Protein AF-A0AAD0PY46-F1 (afdb_monomer_lite)

Secondary structure (DSSP, 8-state):
-HHHHHHHHHHHHHHHHHHHHHHHHHHHHHHHHH--SGGGGT--HHHHHHHHHHHHHHHHTTHHHHHHHTTTT--SHHHHHHHHHHHHHHHHHHHHHHHHHHHTTTTGGGG-S-HHHHHHHHHS--HHHHHHHHHHHHHHHHHHHHHHHHHHHHHHHHHHHHHH-TTS-HHHHHHHHHHHHHHHHHHHHTT-HHHIIIIIHHHHHHHHHHHHHHIIIIIHHHHHHHHHHTTSB-TT--B-------

Foldseek 3Di:
DVVVVVVVLVVVVVVLLVQLLVQLVVLLVVLCVQPVDPVSVVDDPVRVVLVVLLVVLVVVVQVLLVVVVCPPPDDDPVSVVVVVVVVVCVVVVVVVSVVSSLSSVPPPLLVDLDSVLVSSVPRNVPPPVSNVSCVVVVVVVVVSSLVSVLVSQLVVCLVVVCVVCVPDDSVVSSVVSSVVVVVVVVVVCVCGPSNCVVPVSSVCCVVVVCVPVCCVPPVVVVVLVVCVVVVQADPSRDGPPPPPPD

Structure (mmCIF, N/CA/C/O backbone):
data_AF-A0AAD0PY46-F1
#
_entry.id   AF-A0AAD0PY46-F1
#
loop_
_atom_site.group_PDB
_atom_site.id
_atom_site.type_symbol
_atom_site.label_atom_id
_atom_site.label_alt_id
_atom_site.label_comp_id
_atom_site.label_asym_id
_atom_site.label_entity_id
_atom_site.label_seq_id
_atom_site.pdbx_PDB_ins_code
_atom_site.Cartn_x
_atom_site.Cartn_y
_atom_site.Cartn_z
_atom_site.occupancy
_atom_site.B_iso_or_equiv
_atom_site.auth_seq_id
_atom_site.auth_comp_id
_atom_site.auth_asym_id
_atom_site.auth_atom_id
_atom_site.pdbx_PDB_model_num
ATOM 1 N N . MET A 1 1 ? 1.361 23.367 8.239 1.00 45.09 1 MET A N 1
ATOM 2 C CA . MET A 1 1 ? 2.673 22.729 7.979 1.00 45.09 1 MET A CA 1
ATOM 3 C C . MET A 1 1 ? 2.538 21.388 7.250 1.00 45.09 1 MET A C 1
ATOM 5 O O . MET A 1 1 ? 3.141 21.250 6.197 1.00 45.09 1 MET A O 1
ATOM 9 N N . GLY A 1 2 ? 1.695 20.449 7.711 1.00 60.50 2 GLY A N 1
ATOM 10 C CA . GLY A 1 2 ? 1.540 19.126 7.068 1.00 60.50 2 GLY A CA 1
ATOM 11 C C . GLY A 1 2 ? 1.060 19.127 5.604 1.00 60.50 2 GLY A C 1
ATOM 12 O O . GLY A 1 2 ? 1.588 18.370 4.799 1.00 60.50 2 GLY A O 1
ATOM 13 N N . ALA A 1 3 ? 0.128 20.012 5.224 1.00 66.44 3 ALA A N 1
ATOM 14 C CA . ALA A 1 3 ? -0.386 20.074 3.847 1.00 66.44 3 ALA A CA 1
ATOM 15 C C . ALA A 1 3 ? 0.668 20.536 2.821 1.00 66.44 3 ALA A C 1
ATOM 17 O O . ALA A 1 3 ? 0.747 19.988 1.728 1.00 66.44 3 ALA A O 1
ATOM 18 N N . ILE A 1 4 ? 1.515 21.501 3.192 1.00 73.44 4 ILE A N 1
ATOM 19 C CA . ILE A 1 4 ? 2.584 22.026 2.325 1.00 73.44 4 ILE A CA 1
ATOM 20 C C . ILE A 1 4 ? 3.626 20.936 2.061 1.00 73.44 4 ILE A C 1
ATOM 22 O O . ILE A 1 4 ? 4.039 20.734 0.924 1.00 73.44 4 ILE A O 1
ATOM 26 N N . PHE A 1 5 ? 3.998 20.189 3.104 1.00 74.50 5 PHE A N 1
ATOM 27 C CA . PHE A 1 5 ? 4.914 19.062 2.975 1.00 74.50 5 PHE A CA 1
ATOM 28 C C . PHE A 1 5 ? 4.323 17.945 2.101 1.00 74.50 5 PHE A C 1
ATOM 30 O O . PHE A 1 5 ? 5.001 17.449 1.209 1.00 74.50 5 PHE A O 1
ATOM 37 N N . GLY A 1 6 ? 3.042 17.603 2.285 1.00 75.06 6 GLY A N 1
ATOM 38 C CA . GLY A 1 6 ? 2.360 16.608 1.449 1.00 75.06 6 GLY A CA 1
ATOM 39 C C . GLY A 1 6 ? 2.320 16.989 -0.034 1.00 75.06 6 GLY A C 1
ATOM 40 O O . GLY A 1 6 ? 2.610 16.156 -0.889 1.00 75.06 6 GLY A O 1
ATOM 41 N N . ILE A 1 7 ? 2.035 18.257 -0.345 1.00 80.88 7 ILE A N 1
ATOM 42 C CA . ILE A 1 7 ? 2.057 18.765 -1.725 1.00 80.88 7 ILE A CA 1
ATOM 43 C C . ILE A 1 7 ? 3.475 18.706 -2.304 1.00 80.88 7 ILE A C 1
ATOM 45 O O . ILE A 1 7 ? 3.648 18.259 -3.434 1.00 80.88 7 ILE A O 1
ATOM 49 N N . ALA A 1 8 ? 4.495 19.099 -1.536 1.00 78.94 8 ALA A N 1
ATOM 50 C CA . ALA A 1 8 ? 5.883 19.034 -1.986 1.00 78.94 8 ALA A CA 1
ATOM 51 C C . ALA A 1 8 ? 6.313 17.595 -2.320 1.00 78.94 8 ALA A C 1
ATOM 53 O O . ALA A 1 8 ? 6.901 17.363 -3.374 1.00 78.94 8 ALA A O 1
ATOM 54 N N . VAL A 1 9 ? 5.956 16.621 -1.476 1.00 80.50 9 VAL A N 1
ATOM 55 C CA . VAL A 1 9 ? 6.221 15.197 -1.741 1.00 80.50 9 VAL A CA 1
ATOM 56 C C . VAL A 1 9 ? 5.509 14.735 -3.011 1.00 80.50 9 VAL A C 1
ATOM 58 O O . VAL A 1 9 ? 6.134 14.103 -3.858 1.00 80.50 9 VAL A O 1
ATOM 61 N N . LEU A 1 10 ? 4.233 15.089 -3.191 1.00 82.75 10 LEU A N 1
ATOM 62 C CA . LEU A 1 10 ? 3.481 14.731 -4.397 1.00 82.75 10 LEU A CA 1
ATOM 63 C C . LEU A 1 10 ? 4.119 15.296 -5.669 1.00 82.75 10 LEU A C 1
ATOM 65 O O . LEU A 1 10 ? 4.240 14.570 -6.651 1.00 82.75 10 LEU A O 1
ATOM 69 N N . LEU A 1 11 ? 4.561 16.555 -5.653 1.00 84.06 11 LEU A N 1
ATOM 70 C CA . LEU A 1 11 ? 5.212 17.187 -6.804 1.00 84.06 11 LEU A CA 1
ATOM 71 C C . LEU A 1 11 ? 6.544 16.517 -7.149 1.00 84.06 11 LEU A C 1
ATOM 73 O O . LEU A 1 11 ? 6.825 16.269 -8.320 1.00 84.06 11 LEU A O 1
ATOM 77 N N . VAL A 1 12 ? 7.343 16.183 -6.136 1.00 81.62 12 VAL A N 1
ATOM 78 C CA . VAL A 1 12 ? 8.615 15.476 -6.318 1.00 81.62 12 VAL A CA 1
ATOM 79 C C . VAL A 1 12 ? 8.382 14.074 -6.886 1.00 81.62 12 VAL A C 1
ATOM 81 O O . VAL A 1 12 ? 9.010 13.705 -7.878 1.00 81.62 12 VAL A O 1
ATOM 84 N N . CYS A 1 13 ? 7.443 13.315 -6.315 1.00 81.06 13 CYS A N 1
ATOM 85 C CA . CYS A 1 13 ? 7.081 11.988 -6.811 1.00 81.06 13 CYS A CA 1
ATOM 86 C C . CYS A 1 13 ? 6.536 12.045 -8.243 1.00 81.06 13 CYS A C 1
ATOM 88 O O . CYS A 1 13 ? 6.927 11.229 -9.074 1.00 81.06 13 CYS A O 1
ATOM 90 N N . ALA A 1 14 ? 5.682 13.025 -8.556 1.00 83.38 14 ALA A N 1
ATOM 91 C CA . ALA A 1 14 ? 5.158 13.226 -9.903 1.00 83.38 14 ALA A CA 1
ATOM 92 C C . ALA A 1 14 ? 6.274 13.568 -10.901 1.00 83.38 14 ALA A C 1
ATOM 94 O O . ALA A 1 14 ? 6.301 13.014 -11.996 1.00 83.38 14 ALA A O 1
ATOM 95 N N . GLY A 1 15 ? 7.227 14.423 -10.518 1.00 81.94 15 GLY A N 1
ATOM 96 C CA . GLY A 1 15 ? 8.381 14.762 -11.352 1.00 81.94 15 GLY A CA 1
ATOM 97 C C . GLY A 1 15 ? 9.231 13.539 -11.700 1.00 81.94 15 GLY A C 1
ATOM 98 O O . GLY A 1 15 ? 9.513 13.300 -12.873 1.00 81.94 15 GLY A O 1
ATOM 99 N N . VAL A 1 16 ? 9.574 12.723 -10.698 1.00 81.44 16 VAL A N 1
ATOM 100 C CA . VAL A 1 16 ? 10.328 11.472 -10.899 1.00 81.44 16 VAL A CA 1
ATOM 101 C C . VAL A 1 16 ? 9.532 10.494 -11.768 1.00 81.44 16 VAL A C 1
ATOM 103 O O . VAL A 1 16 ? 10.077 9.942 -12.721 1.00 81.44 16 VAL A O 1
ATOM 106 N N . ALA A 1 17 ? 8.233 10.330 -11.499 1.00 83.50 17 ALA A N 1
ATOM 107 C CA . ALA A 1 17 ? 7.367 9.449 -12.276 1.00 83.50 17 ALA A CA 1
ATOM 108 C C . ALA A 1 17 ? 7.288 9.865 -13.752 1.00 83.50 17 ALA A C 1
ATOM 110 O O . ALA A 1 17 ? 7.357 9.004 -14.622 1.00 83.50 17 ALA A O 1
ATOM 111 N N . ILE A 1 18 ? 7.207 11.166 -14.056 1.00 86.25 18 ILE A N 1
ATOM 112 C CA . ILE A 1 18 ? 7.190 11.671 -15.437 1.00 86.25 18 ILE A CA 1
ATOM 113 C C . ILE A 1 18 ? 8.512 11.374 -16.154 1.00 86.25 18 ILE A C 1
ATOM 115 O O . ILE A 1 18 ? 8.491 11.007 -17.328 1.00 86.25 18 ILE A O 1
ATOM 119 N N . ILE A 1 19 ? 9.655 11.516 -15.474 1.00 85.31 19 ILE A N 1
ATOM 120 C CA . ILE A 1 19 ? 10.969 11.196 -16.055 1.00 85.31 19 ILE A CA 1
ATOM 121 C C . ILE A 1 19 ? 11.050 9.701 -16.375 1.00 85.31 19 ILE A C 1
ATOM 123 O O . ILE A 1 19 ? 11.347 9.338 -17.513 1.00 85.31 19 ILE A O 1
ATOM 127 N N . CYS A 1 20 ? 10.724 8.841 -15.405 1.00 85.25 20 CYS A N 1
ATOM 128 C CA . CYS A 1 20 ? 10.719 7.394 -15.613 1.00 85.25 20 CYS A CA 1
ATOM 129 C C . CYS A 1 20 ? 9.738 6.990 -16.719 1.00 85.25 20 CYS A C 1
ATOM 131 O O . CYS A 1 20 ? 10.078 6.168 -17.560 1.00 85.25 20 CYS A O 1
ATOM 133 N N . LEU A 1 21 ? 8.548 7.597 -16.761 1.00 87.62 21 LEU A N 1
ATOM 134 C CA . LEU A 1 21 ? 7.537 7.301 -17.771 1.00 87.62 21 LEU A CA 1
ATOM 135 C C . LEU A 1 21 ? 8.020 7.665 -19.177 1.00 87.62 21 LEU A C 1
ATOM 137 O O . LEU A 1 21 ? 7.896 6.850 -20.082 1.00 87.62 21 LEU A O 1
ATOM 141 N N . LYS A 1 22 ? 8.621 8.847 -19.364 1.00 87.38 22 LYS A N 1
ATOM 142 C CA . LYS A 1 22 ? 9.173 9.262 -20.666 1.00 87.38 22 LYS A CA 1
ATOM 143 C C . LYS A 1 22 ? 10.183 8.257 -21.213 1.00 87.38 22 LYS A C 1
ATOM 145 O O . LYS A 1 22 ? 10.131 7.933 -22.395 1.00 87.38 22 LYS A O 1
ATOM 150 N N . ASN A 1 23 ? 11.053 7.748 -20.347 1.00 87.12 23 ASN A N 1
ATOM 151 C CA . ASN A 1 23 ? 12.082 6.786 -20.733 1.00 87.12 23 ASN A CA 1
ATOM 152 C C . ASN A 1 23 ? 11.525 5.357 -20.863 1.00 87.12 23 ASN A C 1
ATOM 154 O O . ASN A 1 23 ? 12.044 4.570 -21.649 1.00 87.12 23 ASN A O 1
ATOM 158 N N . ALA A 1 24 ? 10.437 5.038 -20.156 1.00 88.50 24 ALA A N 1
ATOM 159 C CA . ALA A 1 24 ? 9.740 3.760 -20.262 1.00 88.50 24 ALA A CA 1
ATOM 160 C C . ALA A 1 24 ? 8.897 3.633 -21.540 1.00 88.50 24 ALA A C 1
ATOM 162 O O . ALA A 1 24 ? 8.793 2.532 -22.062 1.00 88.50 24 ALA A O 1
ATOM 163 N N . ILE A 1 25 ? 8.302 4.720 -22.056 1.00 88.31 25 ILE A N 1
ATOM 164 C CA . ILE A 1 25 ? 7.362 4.689 -23.197 1.00 88.31 25 ILE A CA 1
ATOM 165 C C . ILE A 1 25 ? 7.836 3.844 -24.392 1.00 88.31 25 ILE A C 1
ATOM 167 O O . ILE A 1 25 ? 7.066 2.972 -24.793 1.00 88.31 25 ILE A O 1
ATOM 171 N N . PRO A 1 26 ? 9.038 4.046 -24.971 1.00 88.38 26 PRO A N 1
ATOM 172 C CA . PRO A 1 26 ? 9.438 3.288 -26.157 1.00 88.38 26 PRO A CA 1
ATOM 173 C C . PRO A 1 26 ? 9.615 1.791 -25.864 1.00 88.38 26 PRO A C 1
ATOM 175 O O . PRO A 1 26 ? 9.207 0.957 -26.662 1.00 88.38 26 PRO A O 1
ATOM 178 N N . LEU A 1 27 ? 10.171 1.446 -24.701 1.00 86.88 27 LEU A N 1
ATOM 179 C CA . LEU A 1 27 ? 10.409 0.059 -24.292 1.00 86.88 27 LEU A CA 1
ATOM 180 C C . LEU A 1 27 ? 9.102 -0.657 -23.917 1.00 86.88 27 LEU A C 1
ATOM 182 O O . LEU A 1 27 ? 8.880 -1.799 -24.308 1.00 86.88 27 LEU A O 1
ATOM 186 N N . ALA A 1 28 ? 8.222 0.038 -23.196 1.00 86.81 28 ALA A N 1
ATOM 187 C CA . ALA A 1 28 ? 6.908 -0.449 -22.800 1.00 86.81 28 ALA A CA 1
ATOM 188 C C . ALA A 1 28 ? 6.016 -0.717 -24.016 1.00 86.81 28 ALA A C 1
ATOM 190 O O . ALA A 1 28 ? 5.383 -1.764 -24.076 1.00 86.81 28 ALA A O 1
ATOM 191 N N . ASN A 1 29 ? 5.987 0.191 -24.999 1.00 87.06 29 ASN A N 1
ATOM 192 C CA . ASN A 1 29 ? 5.184 -0.001 -26.208 1.00 87.06 29 ASN A CA 1
ATOM 193 C C . ASN A 1 29 ? 5.632 -1.232 -26.996 1.00 87.06 29 ASN A C 1
ATOM 195 O O . ASN A 1 29 ? 4.786 -2.045 -27.349 1.00 87.06 29 ASN A O 1
ATOM 199 N N . ASN A 1 30 ? 6.943 -1.423 -27.177 1.00 85.62 30 ASN A N 1
ATOM 200 C CA . ASN A 1 30 ? 7.470 -2.616 -27.844 1.00 85.62 30 ASN A CA 1
ATOM 201 C C . ASN A 1 30 ? 7.031 -3.902 -27.122 1.00 85.62 30 ASN A C 1
ATOM 203 O O . ASN A 1 30 ? 6.559 -4.842 -27.753 1.00 85.62 30 ASN A O 1
ATOM 207 N N . TYR A 1 31 ? 7.118 -3.926 -25.787 1.00 84.56 31 TYR A N 1
ATOM 208 C CA . TYR A 1 31 ? 6.687 -5.082 -24.999 1.00 84.56 31 TYR A CA 1
ATOM 209 C C . TYR A 1 31 ? 5.172 -5.333 -25.092 1.00 84.56 31 TYR A C 1
ATOM 211 O O . TYR A 1 31 ? 4.726 -6.473 -25.244 1.00 84.56 31 TYR A O 1
ATOM 219 N N . LEU A 1 32 ? 4.370 -4.267 -25.006 1.00 83.75 32 LEU A N 1
ATOM 220 C CA . LEU A 1 32 ? 2.910 -4.337 -25.035 1.00 83.75 32 LEU A CA 1
ATOM 221 C C . LEU A 1 32 ? 2.371 -4.740 -26.409 1.00 83.75 32 LEU A C 1
ATOM 223 O O . LEU A 1 32 ? 1.395 -5.485 -26.459 1.00 83.75 32 LEU A O 1
ATOM 227 N N . GLU A 1 33 ? 2.998 -4.299 -27.501 1.00 82.69 33 GLU A N 1
ATOM 228 C CA . GLU A 1 33 ? 2.635 -4.694 -28.870 1.00 82.69 33 GLU A CA 1
ATOM 229 C C . GLU A 1 33 ? 2.821 -6.199 -29.104 1.00 82.69 33 GLU A C 1
ATOM 231 O O . GLU A 1 33 ? 2.008 -6.830 -29.780 1.00 82.69 33 GLU A O 1
ATOM 236 N N . GLU A 1 34 ? 3.833 -6.803 -28.481 1.00 78.12 34 GLU A N 1
ATOM 237 C CA . GLU A 1 34 ? 4.071 -8.248 -28.543 1.00 78.12 34 GLU A CA 1
ATOM 238 C C . GLU A 1 34 ? 3.148 -9.052 -27.602 1.00 78.12 34 GLU A C 1
ATOM 240 O O . GLU A 1 34 ? 2.917 -10.242 -27.823 1.00 78.12 34 GLU A O 1
ATOM 245 N N . HIS A 1 35 ? 2.583 -8.416 -26.565 1.00 75.50 35 HIS A N 1
ATOM 246 C CA . HIS A 1 35 ? 1.851 -9.086 -25.481 1.00 75.50 35 HIS A CA 1
ATOM 247 C C . HIS A 1 35 ? 0.486 -8.437 -25.178 1.00 75.50 35 HIS A C 1
ATOM 249 O O . HIS A 1 35 ? 0.183 -8.073 -24.038 1.00 75.50 35 HIS A O 1
ATOM 255 N N . ILE A 1 36 ? -0.363 -8.315 -26.205 1.00 68.50 36 ILE A N 1
ATOM 256 C CA . ILE A 1 36 ? -1.680 -7.648 -26.125 1.00 68.50 36 ILE A CA 1
ATOM 257 C C . ILE A 1 36 ? -2.755 -8.530 -25.449 1.00 68.50 36 ILE A C 1
ATOM 259 O O . ILE A 1 36 ? -3.732 -8.022 -24.896 1.00 68.50 36 ILE A O 1
ATOM 263 N N . SER A 1 37 ? -2.605 -9.860 -25.474 1.00 75.38 37 SER A N 1
ATOM 264 C CA . SER A 1 37 ? -3.629 -10.807 -25.001 1.00 75.38 37 SER A CA 1
ATOM 265 C C . SER A 1 37 ? -3.252 -11.463 -23.675 1.00 75.38 37 SER A C 1
ATOM 267 O O . SER A 1 37 ? -2.107 -11.816 -23.444 1.00 75.38 37 SER A O 1
ATOM 269 N N . TYR A 1 38 ? -4.226 -11.774 -22.821 1.00 75.44 38 TYR A N 1
ATOM 270 C CA . TYR A 1 38 ? -3.978 -12.567 -21.607 1.00 75.44 38 TYR A CA 1
ATOM 271 C C . TYR A 1 38 ? -3.332 -13.937 -21.906 1.00 75.44 38 TYR A C 1
ATOM 273 O O . TYR A 1 38 ? -2.602 -14.477 -21.075 1.00 75.44 38 TYR A O 1
ATOM 281 N N . THR A 1 39 ? -3.542 -14.473 -23.114 1.00 77.81 39 THR A N 1
ATOM 282 C CA . THR A 1 39 ? -2.919 -15.720 -23.574 1.00 77.81 39 THR A CA 1
ATOM 283 C C . THR A 1 39 ? -1.415 -15.596 -23.816 1.00 77.81 39 THR A C 1
ATOM 285 O O . THR A 1 39 ? -0.714 -16.586 -23.624 1.00 77.81 39 THR A O 1
ATOM 288 N N . SER A 1 40 ? -0.891 -14.414 -24.172 1.00 78.06 40 SER A N 1
ATOM 289 C CA . SER A 1 40 ? 0.561 -14.212 -24.333 1.00 78.06 40 SER A CA 1
ATOM 290 C C . SER A 1 40 ? 1.300 -14.259 -22.995 1.00 78.06 40 SER A C 1
ATOM 292 O O . SER A 1 40 ? 2.484 -14.567 -22.954 1.00 78.06 40 SER A O 1
ATOM 294 N N . TYR A 1 41 ? 0.588 -14.036 -21.888 1.00 73.81 41 TYR A N 1
ATOM 295 C CA . TYR A 1 41 ? 1.098 -14.210 -20.526 1.00 73.81 41 TYR A CA 1
ATOM 296 C C . TYR A 1 41 ? 0.849 -15.620 -19.963 1.00 73.81 41 TYR A C 1
ATOM 298 O O . TYR A 1 41 ? 1.086 -15.865 -18.782 1.00 73.81 41 TYR A O 1
ATOM 306 N N . GLY A 1 42 ? 0.338 -16.551 -20.779 1.00 78.44 42 GLY A N 1
ATOM 307 C CA . GLY A 1 42 ? 0.032 -17.919 -20.355 1.00 78.44 42 GLY A CA 1
ATOM 308 C C . GLY A 1 42 ? -1.202 -18.047 -19.455 1.00 78.44 42 GLY A C 1
ATOM 309 O O . GLY A 1 42 ? -1.401 -19.100 -18.848 1.00 78.44 42 GLY A O 1
ATOM 310 N N . PHE A 1 43 ? -2.042 -17.010 -19.357 1.00 81.00 43 PHE A N 1
ATOM 311 C CA . PHE A 1 43 ? -3.291 -17.086 -18.603 1.00 81.00 43 PHE A CA 1
ATOM 312 C C . PHE A 1 43 ? -4.421 -17.680 -19.446 1.00 81.00 43 PHE A C 1
ATOM 314 O O . PHE A 1 43 ? -4.583 -17.375 -20.627 1.00 81.00 43 PHE A O 1
ATOM 321 N N . SER A 1 44 ? -5.273 -18.480 -18.807 1.00 88.00 44 SER A N 1
ATOM 322 C CA . SER A 1 44 ? -6.637 -18.717 -19.293 1.00 88.00 44 SER A CA 1
ATOM 323 C C . SER A 1 44 ? -7.536 -17.511 -18.987 1.00 88.00 44 SER A C 1
ATOM 325 O O . SER A 1 44 ? -7.238 -16.709 -18.099 1.00 88.00 44 SER A O 1
ATOM 327 N N . ALA A 1 45 ? -8.672 -17.388 -19.680 1.00 85.50 45 ALA A N 1
ATOM 328 C CA . ALA A 1 45 ? -9.598 -16.271 -19.472 1.00 85.50 45 ALA A CA 1
ATOM 329 C C . ALA A 1 45 ? -10.073 -16.165 -18.009 1.00 85.50 45 ALA A C 1
ATOM 331 O O . ALA A 1 45 ? -10.121 -15.074 -17.446 1.00 85.50 45 ALA A O 1
ATOM 332 N N . SER A 1 46 ? -10.372 -17.295 -17.360 1.00 83.50 46 SER A N 1
ATOM 333 C CA . SER A 1 46 ? -10.791 -17.323 -15.952 1.00 83.50 46 SER A CA 1
ATOM 334 C C . SER A 1 46 ? -9.675 -16.884 -15.003 1.00 83.50 46 SER A C 1
ATOM 336 O O . SER A 1 46 ? -9.935 -16.136 -14.064 1.00 83.50 46 SER A O 1
ATOM 338 N N . GLN A 1 47 ? -8.430 -17.292 -15.261 1.00 82.62 47 GLN A N 1
ATOM 339 C CA . GLN A 1 47 ? -7.274 -16.859 -14.474 1.00 82.62 47 GLN A CA 1
ATOM 340 C C . GLN A 1 47 ? -6.987 -15.367 -14.651 1.00 82.62 47 GLN A C 1
ATOM 342 O O . GLN A 1 47 ? -6.658 -14.705 -13.675 1.00 82.62 47 GLN A O 1
ATOM 347 N N . ALA A 1 48 ? -7.154 -14.818 -15.856 1.00 83.75 48 ALA A N 1
ATOM 348 C CA . ALA A 1 48 ? -7.004 -13.384 -16.094 1.00 83.75 48 ALA A CA 1
ATOM 349 C C . ALA A 1 48 ? -8.040 -12.569 -15.298 1.00 83.75 48 ALA A C 1
ATOM 351 O O . ALA A 1 48 ? -7.678 -11.627 -14.592 1.00 83.75 48 ALA A O 1
ATOM 352 N N . TRP A 1 49 ? -9.312 -12.985 -15.329 1.00 84.25 49 TRP A N 1
ATOM 353 C CA . TRP A 1 49 ? -10.373 -12.372 -14.521 1.00 84.25 49 TRP A CA 1
ATOM 354 C C . TRP A 1 49 ? -10.120 -12.501 -13.019 1.00 84.25 49 TRP A C 1
ATOM 356 O O . TRP A 1 49 ? -10.318 -11.541 -12.274 1.00 84.25 49 TRP A O 1
ATOM 366 N N . PHE A 1 50 ? -9.648 -13.664 -12.568 1.00 83.31 50 PHE A N 1
ATOM 367 C CA . PHE A 1 50 ? -9.292 -13.869 -11.169 1.00 83.31 50 PHE A CA 1
ATOM 368 C C . PHE A 1 50 ? -8.131 -12.962 -10.741 1.00 83.31 50 PHE A C 1
ATOM 370 O O . PHE A 1 50 ? -8.228 -12.310 -9.707 1.00 83.31 50 PHE A O 1
ATOM 377 N N . SER A 1 51 ? -7.085 -12.836 -11.559 1.00 80.81 51 SER A N 1
ATOM 378 C CA . SER A 1 51 ? -5.962 -11.926 -11.310 1.00 80.81 51 SER A CA 1
ATOM 379 C C . SER A 1 51 ? -6.407 -10.461 -11.251 1.00 80.81 51 SER A C 1
ATOM 381 O O . SER A 1 51 ? -5.963 -9.721 -10.374 1.00 80.81 51 SER A O 1
ATOM 383 N N . MET A 1 52 ? -7.334 -10.039 -12.118 1.00 81.88 52 MET A N 1
ATOM 384 C CA . MET A 1 52 ? -7.932 -8.701 -12.031 1.00 81.88 52 MET A CA 1
ATOM 385 C C . MET A 1 52 ? -8.692 -8.497 -10.715 1.00 81.88 52 MET A C 1
ATOM 387 O O . MET A 1 52 ? -8.529 -7.467 -10.060 1.00 81.88 52 MET A O 1
ATOM 391 N N . LEU A 1 53 ? -9.482 -9.485 -10.286 1.00 81.94 53 LEU A N 1
ATOM 392 C CA . LEU A 1 53 ? -10.201 -9.424 -9.013 1.00 81.94 53 LEU A CA 1
ATOM 393 C C . LEU A 1 53 ? -9.243 -9.408 -7.815 1.00 81.94 53 LEU A C 1
ATOM 395 O O . LEU A 1 53 ? -9.462 -8.649 -6.871 1.00 81.94 53 LEU A O 1
ATOM 399 N N . THR A 1 54 ? -8.158 -10.182 -7.868 1.00 81.88 54 THR A N 1
ATOM 400 C CA . THR A 1 54 ? -7.071 -10.147 -6.883 1.00 81.88 54 THR A CA 1
ATOM 401 C C . THR A 1 54 ? -6.535 -8.734 -6.721 1.00 81.88 54 THR A C 1
ATOM 403 O O . THR A 1 54 ? -6.495 -8.231 -5.601 1.00 81.88 54 THR A O 1
ATOM 406 N N . ILE A 1 55 ? -6.201 -8.058 -7.821 1.00 79.25 55 ILE A N 1
ATOM 407 C CA . ILE A 1 55 ? -5.694 -6.682 -7.783 1.00 79.25 55 ILE A CA 1
ATOM 408 C C . ILE A 1 55 ? -6.689 -5.749 -7.071 1.00 79.25 55 ILE A C 1
ATOM 410 O O . ILE A 1 55 ? -6.295 -5.005 -6.173 1.00 79.25 55 ILE A O 1
ATOM 414 N N . VAL A 1 56 ? -7.985 -5.833 -7.394 1.00 79.25 56 VAL A N 1
ATOM 415 C CA . VAL A 1 56 ? -9.033 -5.027 -6.738 1.00 79.25 56 VAL A CA 1
ATOM 416 C C . VAL A 1 56 ? -9.091 -5.292 -5.231 1.00 79.25 56 VAL A C 1
ATOM 418 O O . VAL A 1 56 ? -9.071 -4.348 -4.441 1.00 79.25 56 VAL A O 1
ATOM 421 N N . VAL A 1 57 ? -9.117 -6.560 -4.813 1.00 79.31 57 VAL A N 1
ATOM 422 C CA . VAL A 1 57 ? -9.152 -6.934 -3.389 1.00 79.31 57 VAL A CA 1
ATOM 423 C C . VAL A 1 57 ? -7.909 -6.424 -2.654 1.00 79.31 57 VAL A C 1
ATOM 425 O O . VAL A 1 57 ? -8.021 -5.937 -1.528 1.00 79.31 57 VAL A O 1
ATOM 428 N N . PHE A 1 58 ? -6.735 -6.457 -3.292 1.00 76.31 58 PHE A N 1
ATOM 429 C CA . PHE A 1 58 ? -5.508 -5.909 -2.712 1.00 76.31 58 PHE A CA 1
ATOM 430 C C . PHE A 1 58 ? -5.588 -4.407 -2.457 1.00 76.31 58 PHE A C 1
ATOM 432 O O . PHE A 1 58 ? -5.205 -3.965 -1.372 1.00 76.31 58 PHE A O 1
ATOM 439 N N . PHE A 1 59 ? -6.144 -3.635 -3.394 1.00 74.44 59 PHE A N 1
ATOM 440 C CA . PHE A 1 59 ? -6.344 -2.196 -3.201 1.00 74.44 59 PHE A CA 1
ATOM 441 C C . PHE A 1 59 ? -7.323 -1.871 -2.080 1.00 74.44 59 PHE A C 1
ATOM 443 O O . PHE A 1 59 ? -7.170 -0.858 -1.396 1.00 74.44 59 PHE A O 1
ATOM 450 N N . MET A 1 60 ? -8.301 -2.740 -1.843 1.00 74.75 60 MET A N 1
ATOM 451 C CA . MET A 1 60 ? -9.263 -2.534 -0.768 1.00 74.75 60 MET A CA 1
ATOM 452 C C . MET A 1 60 ? -8.634 -2.696 0.619 1.00 74.75 60 MET A C 1
ATOM 454 O O . MET A 1 60 ? -9.038 -1.994 1.535 1.00 74.75 60 MET A O 1
ATOM 458 N N . ASN A 1 61 ? -7.597 -3.516 0.804 1.00 74.12 61 ASN A N 1
ATOM 459 C CA . ASN A 1 61 ? -6.998 -3.724 2.134 1.00 74.12 61 ASN A CA 1
ATOM 460 C C . ASN A 1 61 ? -6.466 -2.435 2.803 1.00 74.12 61 ASN A C 1
ATOM 462 O O . ASN A 1 61 ? -6.306 -2.397 4.022 1.00 74.12 61 ASN A O 1
ATOM 466 N N . GLY A 1 62 ? -6.233 -1.360 2.039 1.00 69.25 62 GLY A N 1
ATOM 467 C CA . GLY A 1 62 ? -5.795 -0.067 2.571 1.00 69.25 62 GLY A CA 1
ATOM 468 C C . GLY A 1 62 ? -6.848 0.701 3.385 1.00 69.25 62 GLY A C 1
ATOM 469 O O . GLY A 1 62 ? -6.470 1.532 4.214 1.00 69.25 62 GLY A O 1
ATOM 470 N N . TYR A 1 63 ? -8.155 0.437 3.217 1.00 70.75 63 TYR A N 1
ATOM 471 C CA . TYR A 1 63 ? -9.191 1.263 3.861 1.00 70.75 63 TYR A CA 1
ATOM 472 C C . TYR A 1 63 ? -9.166 1.166 5.397 1.00 70.75 63 TYR A C 1
ATOM 474 O O . TYR A 1 63 ? -9.487 2.145 6.075 1.00 70.75 63 TYR A O 1
ATOM 482 N N . ASP A 1 64 ? -8.760 0.018 5.956 1.00 70.62 64 ASP A N 1
ATOM 483 C CA . ASP A 1 64 ? -8.737 -0.217 7.406 1.00 70.62 64 ASP A CA 1
ATOM 484 C C . ASP A 1 64 ? -7.773 0.743 8.119 1.00 70.62 64 ASP A C 1
ATOM 486 O O . ASP A 1 64 ? -8.048 1.174 9.237 1.00 70.62 64 ASP A O 1
ATOM 490 N N . ALA A 1 65 ? -6.680 1.141 7.457 1.00 71.12 65 ALA A N 1
ATOM 491 C CA . ALA A 1 65 ? -5.743 2.144 7.962 1.00 71.12 65 ALA A CA 1
ATOM 492 C C . ALA A 1 65 ? -6.253 3.584 7.757 1.00 71.12 65 ALA A C 1
ATOM 494 O O . ALA A 1 65 ? -5.973 4.467 8.572 1.00 71.12 65 ALA A O 1
ATOM 495 N N . CYS A 1 66 ? -7.043 3.835 6.708 1.00 71.62 66 CYS A N 1
ATOM 496 C CA . CYS A 1 66 ? -7.584 5.162 6.407 1.00 71.62 66 CYS A CA 1
ATOM 497 C C . CYS A 1 66 ? -8.641 5.617 7.423 1.00 71.62 66 CYS A C 1
ATOM 499 O O . CYS A 1 66 ? -8.667 6.791 7.795 1.00 71.62 66 CYS A O 1
ATOM 501 N N . VAL A 1 67 ? -9.502 4.711 7.898 1.00 72.94 67 VAL A N 1
ATOM 502 C CA . VAL A 1 67 ? -10.574 5.032 8.859 1.00 72.94 67 VAL A CA 1
ATOM 503 C C . VAL A 1 67 ? -10.047 5.644 10.169 1.00 72.94 67 VAL A C 1
ATOM 505 O O . VAL A 1 67 ? -10.513 6.724 10.540 1.00 72.94 67 VAL A O 1
ATOM 508 N N . PRO A 1 68 ? -9.093 5.032 10.898 1.00 71.56 68 PRO A N 1
ATOM 509 C CA . PRO A 1 68 ? -8.536 5.626 12.110 1.00 71.56 68 PRO A CA 1
ATOM 510 C C . PRO A 1 68 ? -7.695 6.869 11.819 1.00 71.56 68 PRO A C 1
ATOM 512 O O . PRO A 1 68 ? -7.766 7.811 12.602 1.00 71.56 68 PRO A O 1
ATOM 515 N N . ALA A 1 69 ? -6.952 6.903 10.705 1.00 72.06 69 ALA A N 1
ATOM 516 C CA . ALA A 1 69 ? -6.163 8.070 10.310 1.00 72.06 69 ALA A CA 1
ATOM 517 C C . ALA A 1 69 ? -7.043 9.297 10.016 1.00 72.06 69 ALA A C 1
ATOM 519 O O . ALA A 1 69 ? -6.611 10.433 10.185 1.00 72.06 69 ALA A O 1
ATOM 520 N N . SER A 1 70 ? -8.295 9.068 9.620 1.00 73.69 70 SER A N 1
ATOM 521 C CA . SER A 1 70 ? -9.256 10.124 9.301 1.00 73.69 70 SER A CA 1
ATOM 522 C C . SER A 1 70 ? -10.105 10.573 10.496 1.00 73.69 70 SER A C 1
ATOM 524 O O . SER A 1 70 ? -10.911 11.502 10.366 1.00 73.69 70 SER A O 1
ATOM 526 N N . ARG A 1 71 ? -9.948 9.943 11.673 1.00 69.69 71 ARG A N 1
ATOM 527 C CA . ARG A 1 71 ? -10.707 10.307 12.879 1.00 69.69 71 ARG A CA 1
ATOM 528 C C . ARG A 1 71 ? -10.392 11.743 13.296 1.00 69.69 71 ARG A C 1
ATOM 530 O O . ARG A 1 71 ? -9.243 12.095 13.529 1.00 69.69 71 ARG A O 1
ATOM 537 N N . GLY A 1 72 ? -11.436 12.562 13.417 1.00 70.38 72 GLY A N 1
ATOM 538 C CA . GLY A 1 72 ? -11.334 13.969 13.823 1.00 70.38 72 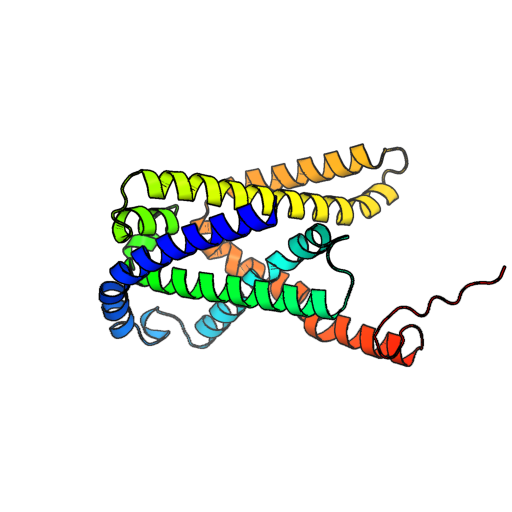GLY A CA 1
ATOM 539 C C . GLY A 1 72 ? -11.061 14.955 12.680 1.00 70.38 72 GLY A C 1
ATOM 540 O O . GLY A 1 72 ? -11.236 16.156 12.883 1.00 70.38 72 GLY A O 1
ATOM 541 N N . VAL A 1 73 ? -10.703 14.467 11.485 1.00 77.81 73 VAL A N 1
ATOM 542 C CA . VAL A 1 73 ? -10.487 15.292 10.281 1.00 77.81 73 VAL A CA 1
ATOM 543 C C . VAL A 1 73 ? -11.729 15.289 9.393 1.00 77.81 73 VAL A C 1
ATOM 545 O O . VAL A 1 73 ? -12.214 16.351 9.012 1.00 77.81 73 VAL A O 1
ATOM 548 N N . LEU A 1 74 ? -12.278 14.104 9.111 1.00 80.25 74 LEU A N 1
ATOM 549 C CA . LEU A 1 74 ? -13.505 13.953 8.332 1.00 80.25 74 LEU A CA 1
ATOM 550 C C . LEU A 1 74 ? -14.725 14.243 9.210 1.00 80.25 74 LEU A C 1
ATOM 552 O O . LEU A 1 74 ? -14.982 13.517 10.172 1.00 80.25 74 LEU A O 1
ATOM 556 N N . LYS A 1 75 ? -15.470 15.304 8.881 1.00 78.88 75 LYS A N 1
ATOM 557 C CA . LYS A 1 75 ? -16.647 15.739 9.654 1.00 78.88 75 LYS A CA 1
ATOM 558 C C . LYS A 1 75 ? -17.950 15.580 8.885 1.00 78.88 75 LYS A C 1
ATOM 560 O O . LYS A 1 75 ? -18.981 15.324 9.498 1.00 78.88 75 LYS A O 1
ATOM 565 N N . THR A 1 76 ? -17.918 15.718 7.560 1.00 82.88 76 THR A N 1
ATOM 566 C CA . THR A 1 76 ? -19.122 15.674 6.724 1.00 82.88 76 THR A CA 1
ATOM 567 C C . THR A 1 76 ? -19.085 14.538 5.701 1.00 82.88 76 THR A C 1
ATOM 569 O O . THR A 1 76 ? -18.029 14.019 5.341 1.00 82.88 76 THR A O 1
ATOM 572 N N . ARG A 1 77 ? -20.260 14.157 5.177 1.00 78.19 77 ARG A N 1
ATOM 573 C CA . ARG A 1 77 ? -20.371 13.170 4.084 1.00 78.19 77 ARG A CA 1
ATOM 574 C C . ARG A 1 77 ? -19.622 13.594 2.830 1.00 78.19 77 ARG A C 1
ATOM 576 O O . ARG A 1 77 ? -19.038 12.749 2.159 1.00 78.19 77 ARG A O 1
ATOM 583 N N . LYS A 1 78 ? -19.660 14.892 2.522 1.00 81.00 78 LYS A N 1
ATOM 584 C CA . LYS A 1 78 ? -18.947 15.451 1.374 1.00 81.00 78 LYS A CA 1
ATOM 585 C C . LYS A 1 78 ? -17.446 15.229 1.532 1.00 81.00 78 LYS A C 1
ATOM 587 O O . LYS A 1 78 ? -16.825 14.766 0.584 1.00 81.00 78 LYS A O 1
ATOM 592 N N . ASP A 1 79 ? -16.907 15.436 2.735 1.00 82.88 79 ASP A N 1
ATOM 593 C CA . ASP A 1 79 ? -15.490 15.183 3.021 1.00 82.88 79 ASP A CA 1
ATOM 594 C C . ASP A 1 79 ? -15.140 13.700 2.845 1.00 82.88 79 ASP A C 1
ATOM 596 O O . ASP A 1 79 ? -14.123 13.377 2.240 1.00 82.88 79 ASP A O 1
ATOM 600 N N . ILE A 1 80 ? -16.002 12.789 3.314 1.00 82.25 80 ILE A N 1
ATOM 601 C CA . ILE A 1 80 ? -15.786 11.338 3.182 1.00 82.25 80 ILE A CA 1
ATOM 602 C C . ILE A 1 80 ? -15.763 10.914 1.710 1.00 82.25 80 ILE A C 1
ATOM 604 O O . ILE A 1 80 ? -14.853 10.195 1.297 1.00 82.25 80 ILE A O 1
ATOM 608 N N . ILE A 1 81 ? -16.748 11.346 0.915 1.00 84.38 81 ILE A N 1
ATOM 609 C CA . ILE A 1 81 ? -16.840 10.994 -0.510 1.00 84.38 81 ILE A CA 1
ATOM 610 C C . ILE A 1 81 ? -15.663 11.595 -1.275 1.00 84.38 81 ILE A C 1
ATOM 612 O O . ILE A 1 81 ? -15.022 10.890 -2.053 1.00 84.38 81 ILE A O 1
ATOM 616 N N . LEU A 1 82 ? -15.351 12.870 -1.029 1.00 84.81 82 LEU A N 1
ATOM 617 C CA . LEU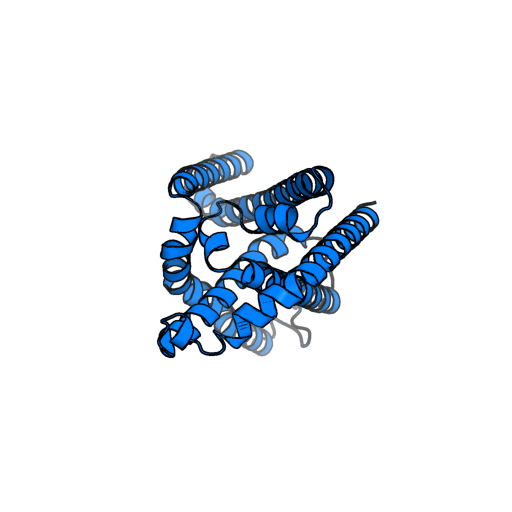 A 1 82 ? -14.238 13.552 -1.676 1.00 84.81 82 LEU A CA 1
ATOM 618 C C . LEU A 1 82 ? -12.914 12.861 -1.348 1.00 84.81 82 LEU A C 1
ATOM 620 O O . LEU A 1 82 ? -12.176 12.508 -2.261 1.00 84.81 82 LEU A O 1
ATOM 624 N N . GLN A 1 83 ? -12.638 12.605 -0.069 1.00 83.19 83 GLN A N 1
ATOM 625 C CA . GLN A 1 83 ? -11.395 11.965 0.347 1.00 83.19 83 GLN A CA 1
ATOM 626 C C . GLN A 1 83 ? -11.282 10.540 -0.201 1.00 83.19 83 GLN A C 1
ATOM 628 O O . GLN A 1 83 ? -10.246 10.189 -0.755 1.00 83.19 83 GLN A O 1
ATOM 633 N N . SER A 1 84 ? -12.356 9.746 -0.135 1.00 83.00 84 SER A N 1
ATOM 634 C CA . SER A 1 84 ? -12.361 8.382 -0.684 1.00 83.00 84 SER A CA 1
ATOM 635 C C . SER A 1 84 ? -12.122 8.379 -2.195 1.00 83.00 84 SER A C 1
ATOM 637 O O . SER A 1 84 ? -11.345 7.569 -2.693 1.00 83.00 84 SER A O 1
ATOM 639 N N . THR A 1 85 ? -12.740 9.313 -2.923 1.00 86.31 85 THR A N 1
ATOM 640 C CA . THR A 1 85 ? -12.589 9.429 -4.381 1.00 86.31 85 THR A CA 1
ATOM 641 C C . THR A 1 85 ? -11.181 9.879 -4.756 1.00 86.31 85 THR A C 1
ATOM 643 O O . THR A 1 85 ? -10.553 9.269 -5.615 1.00 86.31 85 THR A O 1
ATOM 646 N N . VAL A 1 86 ? -10.650 10.908 -4.090 1.00 86.12 86 VAL A N 1
ATOM 647 C CA . VAL A 1 86 ? -9.290 11.407 -4.336 1.00 86.12 86 VAL A CA 1
ATOM 648 C C . VAL A 1 86 ? -8.257 10.321 -4.044 1.00 86.12 86 VAL A C 1
ATOM 650 O O . VAL A 1 86 ? -7.371 10.094 -4.863 1.00 86.12 86 VAL A O 1
ATOM 653 N N . THR A 1 87 ? -8.387 9.601 -2.926 1.00 83.44 87 THR A N 1
ATOM 654 C CA . THR A 1 87 ? -7.497 8.477 -2.609 1.00 83.44 87 THR A CA 1
ATOM 655 C C . THR A 1 87 ? -7.602 7.367 -3.652 1.00 83.44 87 THR A C 1
ATOM 657 O O . THR A 1 87 ? -6.570 6.897 -4.123 1.00 83.44 87 THR A O 1
ATOM 660 N N . ALA A 1 88 ? -8.813 6.981 -4.065 1.00 84.31 88 ALA A N 1
ATOM 661 C CA . ALA A 1 88 ? -9.001 5.949 -5.082 1.00 84.31 88 ALA A CA 1
ATOM 662 C C . ALA A 1 88 ? -8.355 6.335 -6.422 1.00 84.31 88 ALA A C 1
ATOM 664 O O . ALA A 1 88 ? -7.630 5.529 -7.001 1.00 84.31 88 ALA A O 1
ATOM 665 N N . VAL A 1 89 ? -8.561 7.573 -6.885 1.00 87.62 89 VAL A N 1
ATOM 666 C CA . VAL A 1 89 ? -7.984 8.077 -8.142 1.00 87.62 89 VAL A CA 1
ATOM 667 C C . VAL A 1 89 ? -6.461 8.140 -8.067 1.00 87.62 89 VAL A C 1
ATOM 669 O O . VAL A 1 89 ? -5.793 7.690 -8.995 1.00 87.62 89 VAL A O 1
ATOM 672 N N . LEU A 1 90 ? -5.898 8.656 -6.970 1.00 85.25 90 LEU A N 1
ATOM 673 C CA . LEU A 1 90 ? -4.447 8.736 -6.802 1.00 85.25 90 LEU A CA 1
ATOM 674 C C . LEU A 1 90 ? -3.810 7.345 -6.747 1.00 85.25 90 LEU A C 1
ATOM 676 O O . LEU A 1 90 ? -2.840 7.103 -7.458 1.00 85.25 90 LEU A O 1
ATOM 680 N N . CYS A 1 91 ? -4.368 6.419 -5.963 1.00 84.44 91 CYS A N 1
ATOM 681 C CA . CYS A 1 91 ? -3.848 5.057 -5.872 1.00 84.44 91 CYS A CA 1
ATOM 682 C C . CYS A 1 91 ? -3.952 4.322 -7.212 1.00 84.44 91 CYS A C 1
ATOM 684 O O . CYS A 1 91 ? -2.938 3.827 -7.698 1.00 84.44 91 CYS A O 1
ATOM 686 N N . ALA A 1 92 ? -5.134 4.301 -7.838 1.00 84.75 92 ALA A N 1
ATOM 687 C CA . ALA A 1 92 ? -5.332 3.620 -9.117 1.00 84.75 92 ALA A CA 1
ATOM 688 C C . ALA A 1 92 ? -4.456 4.226 -10.224 1.00 84.75 92 ALA A C 1
ATOM 690 O O . ALA A 1 92 ? -3.793 3.494 -10.958 1.00 84.75 92 ALA A O 1
ATOM 691 N N . GLY A 1 93 ? -4.387 5.558 -10.301 1.00 87.31 93 GLY A N 1
ATOM 692 C CA . GLY A 1 93 ? -3.543 6.263 -11.263 1.00 87.31 93 GLY A CA 1
ATOM 693 C C . GLY A 1 93 ? -2.058 5.959 -11.068 1.00 87.31 93 GLY A C 1
ATOM 694 O O . GLY A 1 93 ? -1.373 5.611 -12.028 1.00 87.31 93 GLY A O 1
ATOM 695 N N . SER A 1 94 ? -1.555 6.017 -9.829 1.00 86.00 94 SER A N 1
ATOM 696 C CA . SER A 1 94 ? -0.167 5.644 -9.530 1.00 86.00 94 SER A CA 1
ATOM 697 C C . SER A 1 94 ? 0.124 4.191 -9.893 1.00 86.00 94 SER A C 1
ATOM 699 O O . SER A 1 94 ? 1.161 3.919 -10.491 1.00 86.00 94 SER A O 1
ATOM 701 N N . THR A 1 95 ? -0.786 3.262 -9.597 1.00 85.94 95 THR A N 1
ATOM 702 C CA . THR A 1 95 ? -0.624 1.857 -9.987 1.00 85.94 95 THR A CA 1
ATOM 703 C C . THR A 1 95 ? -0.527 1.700 -11.491 1.00 85.94 95 THR A C 1
ATOM 705 O O . THR A 1 95 ? 0.410 1.061 -11.949 1.00 85.94 95 THR A O 1
ATOM 708 N N . MET A 1 96 ? -1.431 2.308 -12.262 1.00 86.31 96 MET A N 1
ATOM 709 C CA . MET A 1 96 ? -1.383 2.223 -13.724 1.00 86.31 96 MET A CA 1
ATOM 710 C C . MET A 1 96 ? -0.059 2.758 -14.281 1.00 86.31 96 MET A C 1
ATOM 712 O O . MET A 1 96 ? 0.538 2.123 -15.148 1.00 86.31 96 MET A O 1
ATOM 716 N N . ILE A 1 97 ? 0.434 3.878 -13.742 1.00 88.69 97 ILE A N 1
ATOM 717 C CA . ILE A 1 97 ? 1.729 4.453 -14.130 1.00 88.69 97 ILE A CA 1
ATOM 718 C C . ILE A 1 97 ? 2.870 3.473 -13.831 1.00 88.69 97 ILE A C 1
ATOM 720 O O . ILE A 1 97 ? 3.692 3.216 -14.707 1.00 88.69 97 ILE A O 1
ATOM 724 N N . PHE A 1 98 ? 2.920 2.890 -12.629 1.00 87.38 98 PHE A N 1
ATOM 725 C CA . PHE A 1 98 ? 3.970 1.930 -12.272 1.00 87.38 98 PHE A CA 1
ATOM 726 C C . PHE A 1 98 ? 3.878 0.628 -13.066 1.00 87.38 98 PHE A C 1
ATOM 728 O O . PHE A 1 98 ? 4.908 0.126 -13.499 1.00 87.38 98 PHE A O 1
ATOM 735 N N . THR A 1 99 ? 2.678 0.102 -13.318 1.00 86.75 99 THR A N 1
ATOM 736 C CA . THR A 1 99 ? 2.487 -1.079 -14.170 1.00 86.75 99 THR A CA 1
ATOM 737 C C . THR A 1 99 ? 3.025 -0.828 -15.575 1.00 86.75 99 THR A C 1
ATOM 739 O O . THR A 1 99 ? 3.739 -1.670 -16.117 1.00 86.75 99 THR A O 1
ATOM 742 N N . TYR A 1 100 ? 2.749 0.347 -16.141 1.00 88.88 100 TYR A N 1
ATOM 743 C CA . TYR A 1 100 ? 3.281 0.724 -17.444 1.00 88.88 100 TYR A CA 1
ATOM 744 C C . TYR A 1 100 ? 4.810 0.875 -17.416 1.00 88.88 100 TYR A C 1
ATOM 746 O O . TYR A 1 100 ? 5.498 0.327 -18.271 1.00 88.88 100 TYR A O 1
ATOM 754 N N . ILE A 1 101 ? 5.369 1.539 -16.400 1.00 89.50 101 ILE A N 1
ATOM 755 C CA . ILE A 1 101 ? 6.827 1.665 -16.229 1.00 89.50 101 ILE A CA 1
ATOM 756 C C . ILE A 1 101 ? 7.495 0.290 -16.094 1.00 89.50 101 ILE A C 1
ATOM 758 O O . ILE A 1 101 ? 8.539 0.058 -16.692 1.00 89.50 101 ILE A O 1
ATOM 762 N N . PHE A 1 102 ? 6.902 -0.639 -15.344 1.00 89.25 102 PHE A N 1
ATOM 763 C CA . PHE A 1 102 ? 7.460 -1.979 -15.163 1.00 89.25 102 PHE A CA 1
ATOM 764 C C . PHE A 1 102 ? 7.390 -2.829 -16.425 1.00 89.25 102 PHE A C 1
ATOM 766 O O . PHE A 1 102 ? 8.281 -3.647 -16.631 1.00 89.25 102 PHE A O 1
ATOM 773 N N . SER A 1 103 ? 6.410 -2.599 -17.305 1.00 87.69 103 SER A N 1
ATOM 774 C CA . SER A 1 103 ? 6.352 -3.293 -18.597 1.00 87.69 103 SER A CA 1
ATOM 775 C C . SER A 1 103 ? 7.594 -3.041 -19.465 1.00 87.69 103 SER A C 1
ATOM 777 O O . SER A 1 103 ? 8.027 -3.946 -20.167 1.00 87.69 103 SER A O 1
ATOM 779 N N . ALA A 1 104 ? 8.248 -1.880 -19.327 1.00 87.81 104 ALA A N 1
ATOM 780 C CA . ALA A 1 104 ? 9.505 -1.572 -20.014 1.00 87.81 104 ALA A CA 1
ATOM 781 C C . ALA A 1 104 ? 10.697 -2.445 -19.576 1.00 87.81 104 ALA A C 1
ATOM 783 O O . ALA A 1 104 ? 11.693 -2.508 -20.291 1.00 87.81 104 ALA A O 1
ATOM 784 N N . GLY A 1 105 ? 10.626 -3.073 -18.398 1.00 85.25 105 GLY A N 1
ATOM 785 C CA . GLY A 1 105 ? 11.678 -3.936 -17.849 1.00 85.25 105 GLY A CA 1
ATOM 786 C C . GLY A 1 105 ? 11.358 -5.427 -17.896 1.00 85.25 105 GLY A C 1
ATOM 787 O O . GLY A 1 105 ? 12.123 -6.233 -17.367 1.00 85.25 105 GLY A O 1
ATOM 788 N N . MET A 1 106 ? 10.216 -5.816 -18.464 1.00 85.00 106 MET A N 1
ATOM 789 C CA . MET A 1 106 ? 9.819 -7.220 -18.530 1.00 85.00 106 MET A CA 1
ATOM 790 C C . MET A 1 106 ? 10.657 -7.984 -19.572 1.00 85.00 106 MET A C 1
ATOM 792 O O . MET A 1 106 ? 10.948 -7.434 -20.632 1.00 85.00 106 MET A O 1
ATOM 796 N N . PRO A 1 107 ? 11.025 -9.258 -19.315 1.00 83.94 107 PRO A N 1
ATOM 797 C CA . PRO A 1 107 ? 10.704 -10.058 -18.126 1.00 83.94 107 PRO A CA 1
ATOM 798 C C . PRO A 1 107 ? 11.716 -9.921 -16.972 1.00 83.94 107 PRO A C 1
ATOM 800 O O . PRO A 1 107 ? 11.465 -10.429 -15.879 1.00 83.94 107 PRO A O 1
ATOM 803 N N . ASP A 1 108 ? 12.865 -9.278 -17.186 1.00 83.88 108 ASP A N 1
ATOM 804 C CA . ASP A 1 108 ? 13.985 -9.314 -16.237 1.00 83.88 108 ASP A CA 1
ATOM 805 C C . ASP A 1 108 ? 13.695 -8.612 -14.909 1.00 83.88 108 ASP A C 1
ATOM 807 O O . ASP A 1 108 ? 14.150 -9.079 -13.865 1.00 83.88 108 ASP A O 1
ATOM 811 N N . ILE A 1 109 ? 12.841 -7.586 -14.912 1.00 84.19 109 ILE A N 1
ATOM 812 C CA . ILE A 1 109 ? 12.397 -6.886 -13.700 1.00 84.19 109 ILE A CA 1
ATOM 813 C C . ILE A 1 109 ? 11.722 -7.817 -12.676 1.00 84.19 109 ILE A C 1
ATOM 815 O O . ILE A 1 109 ? 11.705 -7.518 -11.485 1.00 84.19 109 ILE A O 1
ATOM 819 N N . MET A 1 110 ? 11.196 -8.976 -13.097 1.00 80.31 110 MET A N 1
ATOM 820 C CA . MET A 1 110 ? 10.603 -9.961 -12.183 1.00 80.31 110 MET A CA 1
ATOM 821 C C . MET A 1 110 ? 11.630 -10.639 -11.265 1.00 80.31 110 MET A C 1
ATOM 823 O O . MET A 1 110 ? 11.237 -11.301 -10.305 1.00 80.31 110 MET A O 1
ATOM 827 N N . LYS A 1 111 ? 12.927 -10.521 -11.576 1.00 82.56 111 LYS A N 1
ATOM 828 C CA . LYS A 1 111 ? 14.031 -11.074 -10.777 1.00 82.56 111 LYS A CA 1
ATOM 829 C C . LYS A 1 111 ? 14.536 -10.089 -9.720 1.00 82.56 111 LYS A C 1
ATOM 831 O O . LYS A 1 111 ? 15.302 -10.489 -8.852 1.00 82.56 111 LYS A O 1
ATOM 836 N N . GLU A 1 112 ? 14.124 -8.827 -9.801 1.00 83.50 112 GLU A N 1
ATOM 837 C CA . GLU A 1 112 ? 14.545 -7.775 -8.882 1.00 83.50 112 GLU A CA 1
ATOM 838 C C . GLU A 1 112 ? 13.753 -7.843 -7.573 1.00 83.50 112 GLU A C 1
ATOM 840 O O . GLU A 1 112 ? 12.522 -7.915 -7.577 1.00 83.50 112 GLU A O 1
ATOM 845 N N . ASP A 1 113 ? 14.448 -7.742 -6.437 1.00 78.88 113 ASP A N 1
ATOM 846 C CA . ASP A 1 113 ? 13.810 -7.727 -5.113 1.00 78.88 113 ASP A CA 1
ATOM 847 C C . ASP A 1 113 ? 12.912 -6.494 -4.919 1.00 78.88 113 ASP A C 1
ATOM 849 O O . ASP A 1 113 ? 11.906 -6.542 -4.207 1.00 78.88 113 ASP A O 1
ATOM 853 N N . ILE A 1 114 ? 13.278 -5.369 -5.550 1.00 82.69 114 ILE A N 1
ATOM 854 C CA . ILE A 1 114 ? 12.546 -4.099 -5.478 1.00 82.69 114 ILE A CA 1
ATOM 855 C C . ILE A 1 114 ? 12.408 -3.507 -6.895 1.00 82.69 114 ILE A C 1
ATOM 857 O O . ILE A 1 114 ? 13.188 -2.628 -7.274 1.00 82.69 114 ILE A O 1
ATOM 861 N N . PRO A 1 115 ? 11.380 -3.913 -7.667 1.00 84.62 115 PRO A N 1
ATOM 862 C CA . PRO A 1 115 ? 11.148 -3.447 -9.042 1.00 84.62 115 PRO A CA 1
ATOM 863 C C . PRO A 1 115 ? 11.094 -1.922 -9.194 1.00 84.62 115 PRO A C 1
ATOM 865 O O . PRO A 1 115 ? 11.576 -1.352 -10.171 1.00 84.62 115 PRO A O 1
ATOM 868 N N . THR A 1 116 ? 10.551 -1.225 -8.195 1.00 85.50 116 THR A N 1
ATOM 869 C CA . THR A 1 116 ? 10.490 0.242 -8.187 1.00 85.50 116 THR A CA 1
ATOM 870 C C . THR A 1 116 ? 11.870 0.887 -8.105 1.00 85.50 116 THR A C 1
ATOM 872 O O . THR A 1 116 ? 12.097 1.928 -8.717 1.00 85.50 116 THR A O 1
ATOM 875 N N . LEU A 1 117 ? 12.799 0.278 -7.361 1.00 85.06 117 LEU A N 1
ATOM 876 C CA . LEU A 1 117 ? 14.163 0.785 -7.246 1.00 85.06 117 LEU A CA 1
ATOM 877 C C . LEU A 1 117 ? 14.925 0.566 -8.554 1.00 85.06 117 LEU A C 1
ATOM 879 O O . LEU A 1 117 ? 15.604 1.486 -9.000 1.00 85.06 117 LEU A O 1
ATOM 883 N N . TRP A 1 118 ? 14.743 -0.600 -9.185 1.00 86.81 118 TRP A N 1
ATOM 884 C CA . TRP A 1 118 ? 15.254 -0.870 -10.530 1.00 86.81 118 TRP A CA 1
ATOM 885 C C . TRP A 1 118 ? 14.760 0.182 -11.527 1.00 86.81 118 TRP A C 1
ATOM 887 O O . TRP A 1 118 ? 15.561 0.815 -12.208 1.00 86.81 118 TRP A O 1
ATOM 897 N N . ALA A 1 119 ? 13.454 0.468 -11.542 1.00 85.88 119 ALA A N 1
ATOM 898 C CA . ALA A 1 119 ? 12.885 1.457 -12.456 1.00 85.88 119 ALA A CA 1
ATOM 899 C C . ALA A 1 119 ? 13.494 2.854 -12.254 1.00 85.88 119 ALA A C 1
ATOM 901 O O . ALA A 1 119 ? 13.736 3.572 -13.218 1.00 85.88 119 ALA A O 1
ATOM 902 N N . ILE A 1 120 ? 13.772 3.251 -11.012 1.00 84.81 120 ILE A N 1
ATOM 903 C CA . ILE A 1 120 ? 14.411 4.540 -10.722 1.00 84.81 120 ILE A CA 1
ATOM 904 C C . ILE A 1 120 ? 15.881 4.538 -11.150 1.00 84.81 120 ILE A C 1
ATOM 906 O O . ILE A 1 120 ? 16.342 5.512 -11.739 1.00 84.81 120 ILE A O 1
ATOM 910 N N . ASP A 1 121 ? 16.609 3.455 -10.890 1.00 84.25 121 ASP A N 1
ATOM 911 C CA . ASP A 1 121 ? 18.020 3.351 -11.256 1.00 84.25 121 ASP A CA 1
ATOM 912 C C . ASP A 1 121 ? 18.224 3.367 -12.773 1.00 84.25 121 ASP A C 1
ATOM 914 O O . ASP A 1 121 ? 18.994 4.164 -13.304 1.00 84.25 121 ASP A O 1
ATOM 918 N N . THR A 1 122 ? 17.479 2.515 -13.475 1.00 82.94 122 THR A N 1
ATOM 919 C CA . THR A 1 122 ? 17.660 2.276 -14.905 1.00 82.94 122 THR A CA 1
ATOM 920 C C . THR A 1 122 ? 16.966 3.328 -15.764 1.00 82.94 122 THR A C 1
ATOM 922 O O . THR A 1 122 ? 17.498 3.709 -16.803 1.00 82.94 122 THR A O 1
ATOM 925 N N . LEU A 1 123 ? 15.789 3.822 -15.357 1.00 83.38 123 LEU A N 1
ATOM 926 C CA . LEU A 1 123 ? 14.982 4.705 -16.207 1.00 83.38 123 LEU A CA 1
ATOM 927 C C . LEU A 1 123 ? 15.076 6.176 -15.820 1.00 83.38 123 LEU A C 1
ATOM 929 O O . LEU A 1 123 ? 14.853 7.018 -16.681 1.00 83.38 123 LEU A O 1
ATOM 933 N N . SER A 1 124 ? 15.380 6.545 -14.572 1.00 74.44 124 SER A N 1
ATOM 934 C CA . SER A 1 124 ? 15.374 7.968 -14.197 1.00 74.44 124 SER A CA 1
ATOM 935 C C . SER A 1 124 ? 16.670 8.700 -14.561 1.00 74.44 124 SER A C 1
ATOM 937 O O . SER A 1 124 ? 16.653 9.931 -14.638 1.00 74.44 124 SER A O 1
ATOM 939 N N . ASN A 1 125 ? 17.786 7.989 -14.789 1.00 70.00 125 ASN A N 1
ATOM 940 C CA . ASN A 1 125 ? 19.117 8.558 -15.078 1.00 70.00 125 ASN A CA 1
ATOM 941 C C . ASN A 1 125 ? 19.569 9.661 -14.088 1.00 70.00 125 ASN A C 1
ATOM 943 O O . ASN A 1 125 ? 20.518 10.394 -14.350 1.00 70.00 125 ASN A O 1
ATOM 947 N N . SER A 1 126 ? 18.898 9.809 -12.939 1.00 64.62 126 SER A N 1
ATOM 948 C CA . SER A 1 126 ? 19.052 10.959 -12.032 1.00 64.62 126 SER A CA 1
ATOM 949 C C . SER A 1 126 ? 20.085 10.708 -10.923 1.00 64.62 126 SER A C 1
ATOM 951 O O . SER A 1 126 ? 20.092 11.399 -9.901 1.00 64.62 126 SER A O 1
ATOM 953 N N . GLY A 1 127 ? 20.946 9.699 -11.095 1.00 67.94 127 GLY A N 1
ATOM 954 C CA . GLY A 1 127 ? 21.987 9.316 -10.141 1.00 67.94 127 GLY A CA 1
ATOM 955 C C . GLY A 1 127 ? 21.462 8.911 -8.754 1.00 67.94 127 GLY A C 1
ATOM 956 O O . GLY A 1 127 ? 20.266 8.701 -8.539 1.00 67.94 127 GLY A O 1
ATOM 957 N N . ASN A 1 128 ? 22.370 8.834 -7.774 1.00 77.75 128 ASN A N 1
ATOM 958 C CA . ASN A 1 128 ? 22.081 8.348 -6.414 1.00 77.75 128 ASN A CA 1
ATOM 959 C C . ASN A 1 128 ? 21.033 9.174 -5.645 1.00 77.75 128 ASN A C 1
ATOM 961 O O . ASN A 1 128 ? 20.424 8.665 -4.705 1.00 77.75 128 ASN A O 1
ATOM 965 N N . PHE A 1 129 ? 20.796 10.428 -6.035 1.00 77.88 129 PHE A N 1
ATOM 966 C CA . PHE A 1 129 ? 19.841 11.310 -5.362 1.00 77.88 129 PHE A CA 1
ATOM 967 C C . PHE A 1 129 ? 18.407 10.761 -5.413 1.00 77.88 129 PHE A C 1
ATOM 969 O O . PHE A 1 129 ? 17.725 10.697 -4.391 1.00 77.88 129 PHE A O 1
ATOM 976 N N . SER A 1 130 ? 17.973 10.298 -6.586 1.00 75.25 130 SER A N 1
ATOM 977 C CA . SER A 1 130 ? 16.633 9.733 -6.793 1.00 75.25 130 SER A CA 1
ATOM 978 C C . SER A 1 130 ? 16.399 8.448 -5.984 1.00 75.25 130 SER A C 1
ATOM 980 O O . SER A 1 130 ? 15.330 8.278 -5.396 1.00 75.25 130 SER A O 1
ATOM 982 N N . LYS A 1 131 ? 17.425 7.596 -5.854 1.00 79.31 131 LYS A N 1
ATOM 983 C CA . LYS A 1 131 ? 17.394 6.379 -5.022 1.00 79.31 131 LYS A CA 1
ATOM 984 C C . LYS A 1 131 ? 17.228 6.691 -3.538 1.00 79.31 131 LYS A C 1
ATOM 986 O O . LYS A 1 131 ? 16.398 6.081 -2.870 1.00 79.31 131 LYS A O 1
ATOM 991 N N . ILE A 1 132 ? 18.007 7.646 -3.024 1.00 82.69 132 ILE A N 1
ATOM 992 C CA . ILE A 1 132 ? 17.942 8.059 -1.614 1.00 82.69 132 ILE A CA 1
ATOM 993 C C . ILE A 1 132 ? 16.565 8.648 -1.310 1.00 82.69 132 ILE A C 1
ATOM 995 O O . ILE A 1 132 ? 15.941 8.301 -0.309 1.00 82.69 132 ILE A O 1
ATOM 999 N N . LEU A 1 133 ? 16.068 9.502 -2.202 1.00 81.25 133 LEU A N 1
ATOM 1000 C CA . LEU A 1 133 ? 14.766 10.135 -2.059 1.00 81.25 133 LEU A CA 1
ATOM 1001 C C . LEU A 1 133 ? 13.628 9.107 -2.069 1.00 81.25 133 LEU A C 1
ATOM 1003 O O . LEU A 1 133 ? 12.737 9.164 -1.221 1.00 81.25 133 LEU A O 1
ATOM 1007 N N . TYR A 1 134 ? 13.705 8.119 -2.964 1.00 82.69 134 TYR A N 1
ATOM 1008 C CA . TYR A 1 134 ? 12.794 6.979 -2.966 1.00 82.69 134 TYR A CA 1
ATOM 1009 C C . TYR A 1 134 ? 12.859 6.188 -1.663 1.00 82.69 134 TYR A C 1
ATOM 1011 O O . TYR A 1 134 ? 11.812 5.921 -1.085 1.0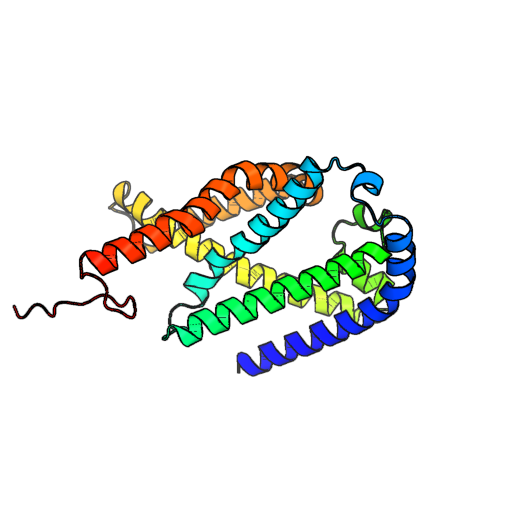0 82.69 134 TYR A O 1
ATOM 1019 N N . ALA A 1 135 ? 14.051 5.856 -1.162 1.00 83.69 135 ALA A N 1
ATOM 1020 C CA . ALA A 1 135 ? 14.189 5.112 0.087 1.00 83.69 135 ALA A CA 1
ATOM 1021 C C . ALA A 1 135 ? 13.549 5.865 1.266 1.00 83.69 135 ALA A C 1
ATOM 1023 O O . ALA A 1 135 ? 12.796 5.273 2.038 1.00 83.69 135 ALA A O 1
ATOM 1024 N N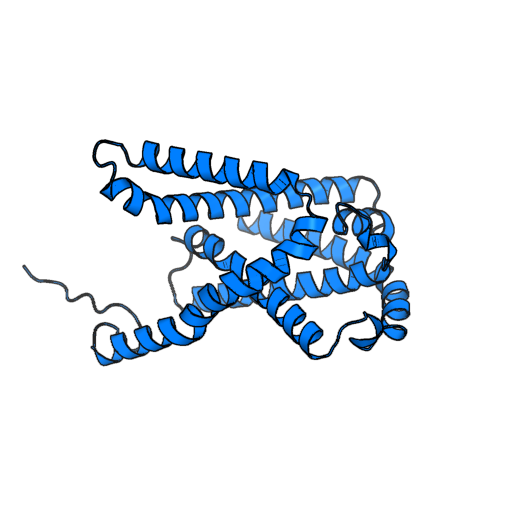 . ILE A 1 136 ? 13.776 7.179 1.368 1.00 86.12 136 ILE A N 1
ATOM 1025 C CA . ILE A 1 136 ? 13.174 8.025 2.409 1.00 86.12 136 ILE A CA 1
ATOM 1026 C C . ILE A 1 136 ? 11.643 8.003 2.310 1.00 86.12 136 ILE A C 1
ATOM 1028 O O . ILE A 1 136 ? 10.967 7.773 3.315 1.00 86.12 136 ILE A O 1
ATOM 1032 N N . PHE A 1 137 ? 11.080 8.210 1.116 1.00 84.50 137 PHE A N 1
ATOM 1033 C CA . PHE A 1 137 ? 9.627 8.222 0.937 1.00 84.50 137 PHE A CA 1
ATOM 1034 C C . PHE A 1 137 ? 8.991 6.845 1.101 1.00 84.50 137 PHE A C 1
ATOM 1036 O O . PHE A 1 137 ? 7.936 6.745 1.725 1.00 84.50 137 PHE A O 1
ATOM 1043 N N . ALA A 1 138 ? 9.634 5.788 0.609 1.00 84.25 138 ALA A N 1
ATOM 1044 C CA . ALA A 1 138 ? 9.170 4.417 0.764 1.00 84.25 138 ALA A CA 1
ATOM 1045 C C . ALA A 1 138 ? 9.140 4.023 2.245 1.00 84.25 138 ALA A C 1
ATOM 1047 O O . ALA A 1 138 ? 8.110 3.562 2.731 1.00 84.25 138 ALA A O 1
ATOM 1048 N N . ILE A 1 139 ? 10.215 4.284 2.998 1.00 86.94 139 ILE A N 1
ATOM 1049 C CA . ILE A 1 139 ? 10.254 4.021 4.443 1.00 86.94 139 ILE A CA 1
ATOM 1050 C C . ILE A 1 139 ? 9.194 4.858 5.166 1.00 86.94 139 ILE A C 1
ATOM 1052 O O . ILE A 1 139 ? 8.444 4.321 5.979 1.00 86.94 139 ILE A O 1
ATOM 1056 N N . GLY A 1 140 ? 9.073 6.149 4.844 1.00 86.56 140 GLY A N 1
ATOM 1057 C CA . GLY A 1 140 ? 8.063 7.024 5.442 1.00 86.56 140 GLY A CA 1
ATOM 1058 C C . GLY A 1 140 ? 6.627 6.542 5.201 1.00 86.56 140 GLY A C 1
ATOM 1059 O O . GLY A 1 140 ? 5.823 6.501 6.135 1.00 86.56 140 GLY A O 1
ATOM 1060 N N . ALA A 1 141 ? 6.312 6.126 3.972 1.00 83.69 141 ALA A N 1
ATOM 1061 C CA . ALA A 1 141 ? 5.010 5.573 3.602 1.00 83.69 141 ALA A CA 1
ATOM 1062 C C . ALA A 1 141 ? 4.736 4.221 4.281 1.00 83.69 141 ALA A C 1
ATOM 1064 O O . ALA A 1 141 ? 3.622 3.969 4.749 1.00 83.69 141 ALA A O 1
ATOM 1065 N N . MET A 1 142 ? 5.755 3.367 4.387 1.00 84.62 142 MET A N 1
ATOM 1066 C CA . MET A 1 142 ? 5.648 2.085 5.080 1.00 84.62 142 MET A CA 1
ATOM 1067 C C . MET A 1 142 ? 5.400 2.275 6.576 1.00 84.62 142 MET A C 1
ATOM 1069 O O . MET A 1 142 ? 4.507 1.633 7.130 1.00 84.62 142 MET A O 1
ATOM 1073 N N . VAL A 1 143 ? 6.134 3.177 7.234 1.00 88.06 143 VAL A N 1
ATOM 1074 C CA . VAL A 1 143 ? 5.970 3.457 8.669 1.00 88.06 143 VAL A CA 1
ATOM 1075 C C . VAL A 1 143 ? 4.588 4.047 8.953 1.00 88.06 143 VAL A C 1
ATOM 1077 O O . VAL A 1 143 ? 3.910 3.573 9.864 1.00 88.06 143 VAL A O 1
ATOM 1080 N N . SER A 1 144 ? 4.128 5.025 8.165 1.00 83.38 144 SER A N 1
ATOM 1081 C CA . SER A 1 144 ? 2.816 5.652 8.381 1.00 83.38 144 SER A CA 1
ATOM 1082 C C . SER A 1 144 ? 1.664 4.649 8.248 1.00 83.38 144 SER A C 1
ATOM 1084 O O . SER A 1 144 ? 0.784 4.594 9.112 1.00 83.38 144 SER A O 1
ATOM 1086 N N . SER A 1 145 ? 1.716 3.794 7.224 1.00 84.19 145 SER A N 1
ATOM 1087 C CA . SER A 1 145 ? 0.712 2.754 6.980 1.00 84.19 145 SER A CA 1
ATOM 1088 C C . SER A 1 145 ? 0.750 1.667 8.059 1.00 84.19 145 SER A C 1
ATOM 1090 O O . SER A 1 145 ? -0.290 1.272 8.587 1.00 84.19 145 SER A O 1
ATOM 1092 N N . SER A 1 146 ? 1.951 1.229 8.452 1.00 84.62 146 SER A N 1
ATOM 1093 C CA . SER A 1 146 ? 2.137 0.179 9.463 1.00 84.62 146 SER A CA 1
ATOM 1094 C C . SER A 1 146 ? 1.631 0.613 10.837 1.00 84.62 146 SER A C 1
ATOM 1096 O O . SER A 1 146 ? 0.947 -0.154 11.513 1.00 84.62 146 SER A O 1
ATOM 1098 N N . VAL A 1 147 ? 1.905 1.856 11.250 1.00 87.00 147 VAL A N 1
ATOM 1099 C CA . VAL A 1 147 ? 1.444 2.388 12.543 1.00 87.00 147 VAL A CA 1
ATOM 1100 C C . VAL A 1 147 ? -0.083 2.490 12.586 1.00 87.00 147 VAL A C 1
ATOM 1102 O O . VAL A 1 147 ? -0.698 2.057 13.565 1.00 87.00 147 VAL A O 1
ATOM 1105 N N . ALA A 1 148 ? -0.711 3.002 11.522 1.00 86.19 148 ALA A N 1
ATOM 1106 C CA . ALA A 1 148 ? -2.170 3.066 11.420 1.00 86.19 148 ALA A CA 1
ATOM 1107 C C . ALA A 1 148 ? -2.808 1.665 11.461 1.00 86.19 148 ALA A C 1
ATOM 1109 O O . ALA A 1 148 ? -3.830 1.454 12.126 1.00 86.19 148 ALA A O 1
ATOM 1110 N N . PHE A 1 149 ? -2.176 0.684 10.813 1.00 85.81 149 PHE A N 1
ATOM 1111 C CA . PHE A 1 149 ? -2.643 -0.697 10.827 1.00 85.81 149 PHE A CA 1
ATOM 1112 C C . PHE A 1 149 ? -2.527 -1.339 12.216 1.00 85.81 149 PHE A C 1
ATOM 1114 O O . PHE A 1 149 ? -3.517 -1.857 12.734 1.00 85.81 149 PHE A O 1
ATOM 1121 N N . ILE A 1 150 ? -1.369 -1.228 12.880 1.00 89.94 150 ILE A N 1
ATOM 1122 C CA . ILE A 1 150 ? -1.164 -1.740 14.248 1.00 89.94 150 ILE A CA 1
ATOM 1123 C C . ILE A 1 150 ? -2.182 -1.119 15.209 1.00 89.94 150 ILE A C 1
ATOM 1125 O O . ILE A 1 150 ? -2.804 -1.827 16.001 1.00 89.94 150 ILE A O 1
ATOM 1129 N N . PHE A 1 151 ? -2.419 0.192 15.115 1.00 88.31 151 PHE A N 1
ATOM 1130 C CA . PHE A 1 151 ? -3.431 0.868 15.926 1.00 88.31 151 PHE A CA 1
ATOM 1131 C C . PHE A 1 151 ? -4.837 0.284 15.712 1.00 88.31 151 PHE A C 1
ATOM 1133 O O . PHE A 1 151 ? -5.581 0.082 16.678 1.00 88.31 151 PHE A O 1
ATOM 1140 N N . THR A 1 152 ? -5.198 -0.030 14.467 1.00 86.69 152 THR A N 1
ATOM 1141 C CA . THR A 1 152 ? -6.480 -0.663 14.116 1.00 86.69 152 THR A CA 1
ATOM 1142 C C . THR A 1 152 ? -6.606 -2.047 14.731 1.00 86.69 152 THR A C 1
ATOM 1144 O O . THR A 1 152 ? -7.592 -2.325 15.415 1.00 86.69 152 THR A O 1
ATOM 1147 N N . VAL A 1 153 ? -5.589 -2.891 14.545 1.00 88.88 153 VAL A N 1
ATOM 1148 C CA . VAL A 1 153 ? -5.526 -4.248 15.104 1.00 88.88 153 VAL A CA 1
ATOM 1149 C C . VAL A 1 153 ? -5.663 -4.194 16.626 1.00 88.88 153 VAL A C 1
ATOM 1151 O O . VAL A 1 153 ? -6.527 -4.865 17.193 1.00 88.88 153 VAL A O 1
ATOM 1154 N N . CYS A 1 154 ? -4.903 -3.324 17.291 1.00 90.62 154 CYS A N 1
ATOM 1155 C CA . CYS A 1 154 ? -4.988 -3.132 18.735 1.00 90.62 154 CYS A CA 1
ATOM 1156 C C . CYS A 1 154 ? -6.402 -2.757 19.180 1.00 90.62 154 CYS A C 1
ATOM 1158 O O . CYS A 1 154 ? -6.946 -3.398 20.070 1.00 90.62 154 CYS A O 1
ATOM 1160 N N . ASN A 1 155 ? -7.042 -1.768 18.553 1.00 87.81 155 ASN A N 1
ATOM 1161 C CA . ASN A 1 155 ? -8.404 -1.372 18.930 1.00 87.81 155 ASN A CA 1
ATOM 1162 C C . ASN A 1 155 ? -9.461 -2.437 18.606 1.00 87.81 155 ASN A C 1
ATOM 1164 O O . ASN A 1 155 ? -10.496 -2.482 19.267 1.00 87.81 155 ASN A O 1
ATOM 1168 N N . ARG A 1 156 ? -9.217 -3.288 17.606 1.00 87.56 156 ARG A N 1
ATOM 1169 C CA . ARG A 1 156 ? -10.133 -4.362 17.210 1.00 87.56 156 ARG A CA 1
ATOM 1170 C C . ARG A 1 156 ? -10.093 -5.538 18.182 1.00 87.56 156 ARG A C 1
ATOM 1172 O O . ARG A 1 156 ? -11.144 -6.058 18.551 1.00 87.56 156 ARG A O 1
ATOM 1179 N N . PHE A 1 157 ? -8.898 -5.954 18.596 1.00 89.94 157 PHE A N 1
ATOM 1180 C CA . PHE A 1 157 ? -8.712 -7.133 19.446 1.00 89.94 157 PHE A CA 1
ATOM 1181 C C . PHE A 1 157 ? -8.681 -6.816 20.945 1.00 89.94 157 PHE A C 1
ATOM 1183 O O . PHE A 1 157 ? -8.940 -7.706 21.756 1.00 89.94 157 PHE A O 1
ATOM 1190 N N . GLU A 1 158 ? -8.431 -5.564 21.340 1.00 91.25 158 GLU A N 1
ATOM 1191 C CA . GLU A 1 158 ? -8.407 -5.167 22.752 1.00 91.25 158 GLU A CA 1
ATOM 1192 C C . GLU A 1 158 ? -9.719 -5.482 23.493 1.00 91.25 158 GLU A C 1
ATOM 1194 O O . GLU A 1 158 ? -9.624 -6.104 24.553 1.00 91.25 158 GLU A O 1
ATOM 1199 N N . PRO A 1 159 ? -10.927 -5.217 22.951 1.00 87.94 159 PRO A N 1
ATOM 1200 C CA . PRO A 1 159 ? -12.175 -5.555 23.639 1.00 87.94 159 PRO A CA 1
ATOM 1201 C C . PRO A 1 159 ? -12.378 -7.065 23.820 1.00 87.94 159 PRO A C 1
ATOM 1203 O O . PRO A 1 159 ? -13.001 -7.510 24.786 1.00 87.94 159 PRO A O 1
ATOM 1206 N N . LEU A 1 160 ? -11.849 -7.877 22.898 1.00 88.69 160 LEU A N 1
ATOM 1207 C CA . LEU A 1 160 ? -11.903 -9.338 22.986 1.00 88.69 160 LEU A CA 1
ATOM 1208 C C . LEU A 1 160 ? -10.974 -9.848 24.091 1.00 88.69 160 LEU A C 1
ATOM 1210 O O . LEU A 1 160 ? -11.356 -10.730 24.864 1.00 88.69 160 LEU A O 1
ATOM 1214 N N . LEU A 1 161 ? -9.786 -9.250 24.208 1.00 87.12 161 LEU A N 1
ATOM 1215 C CA . LEU A 1 161 ? -8.842 -9.555 25.275 1.00 87.12 161 LEU A CA 1
ATOM 1216 C C . LEU A 1 161 ? -9.342 -9.039 26.630 1.00 87.12 161 LEU A C 1
ATOM 1218 O O . LEU A 1 161 ? -9.185 -9.727 27.633 1.00 87.12 161 LEU A O 1
ATOM 1222 N N . ALA A 1 162 ? -10.022 -7.891 26.666 1.00 87.81 162 ALA A N 1
ATOM 1223 C CA . ALA A 1 162 ? -10.613 -7.319 27.873 1.00 87.81 162 ALA A CA 1
ATOM 1224 C C . ALA A 1 162 ? -11.672 -8.230 28.508 1.00 87.81 162 ALA A C 1
ATOM 1226 O O . ALA A 1 162 ? -11.756 -8.321 29.732 1.00 87.81 162 ALA A O 1
ATOM 1227 N N . LYS A 1 163 ? -12.447 -8.957 27.689 1.00 87.25 163 LYS A N 1
ATOM 1228 C CA . LYS A 1 163 ? -13.431 -9.939 28.177 1.00 87.25 163 LYS A CA 1
ATOM 1229 C C . LYS A 1 163 ? -12.780 -11.086 28.954 1.00 87.25 163 LYS A C 1
ATOM 1231 O O . LYS A 1 163 ? -13.359 -11.540 29.939 1.00 87.25 163 LYS A O 1
ATOM 1236 N N . LYS A 1 164 ? -11.599 -11.540 28.520 1.00 87.00 164 LYS A N 1
ATOM 1237 C CA . LYS A 1 164 ? -10.854 -12.644 29.149 1.00 87.00 164 LYS A CA 1
ATOM 1238 C C . LYS A 1 164 ? -9.902 -12.170 30.249 1.00 87.00 164 LYS A C 1
ATOM 1240 O O . LYS A 1 164 ? -9.731 -12.867 31.241 1.00 87.00 164 LYS A O 1
ATOM 1245 N N . TRP A 1 165 ? -9.314 -10.985 30.102 1.00 84.75 165 TRP A N 1
ATOM 1246 C CA . TRP A 1 165 ? -8.305 -10.441 31.006 1.00 84.75 165 TRP A CA 1
ATOM 1247 C C . TRP A 1 165 ? -8.722 -9.067 31.541 1.00 84.75 165 TRP A C 1
ATOM 1249 O O . TRP A 1 165 ? -8.270 -8.008 31.092 1.00 84.75 165 TRP A O 1
ATOM 1259 N N . LYS A 1 166 ? -9.631 -9.110 32.520 1.00 80.44 166 LYS A N 1
ATOM 1260 C CA . LYS A 1 166 ? -10.267 -7.927 33.117 1.00 80.44 166 LYS A CA 1
ATOM 1261 C C . LYS A 1 166 ? -9.333 -7.126 34.029 1.00 80.44 166 LYS A C 1
ATOM 1263 O O . LYS A 1 166 ? -9.455 -5.910 34.080 1.00 80.44 166 LYS A O 1
ATOM 1268 N N . ASN A 1 167 ? -8.374 -7.790 34.679 1.00 81.50 167 ASN A N 1
ATOM 1269 C CA . ASN A 1 167 ? -7.453 -7.169 35.644 1.00 81.50 167 ASN A CA 1
ATOM 1270 C C . ASN A 1 167 ? -6.287 -6.401 34.992 1.00 81.50 167 ASN A C 1
ATOM 1272 O O . ASN A 1 167 ? -5.476 -5.811 35.696 1.00 81.50 167 ASN A O 1
ATOM 1276 N N . SER A 1 168 ? -6.170 -6.428 33.662 1.00 83.38 168 SER A N 1
ATOM 1277 C CA . SER A 1 168 ? -5.097 -5.751 32.929 1.00 83.38 168 SER A CA 1
ATOM 1278 C C . SER A 1 168 ? -5.533 -4.373 32.436 1.00 83.38 168 SER A C 1
ATOM 1280 O O . SER A 1 168 ? -6.689 -4.177 32.048 1.00 83.38 168 SER A O 1
ATOM 1282 N N . SER A 1 169 ? -4.599 -3.420 32.418 1.00 88.50 169 SER A N 1
ATOM 1283 C CA . SER A 1 169 ? -4.851 -2.081 31.886 1.00 88.50 169 SER A CA 1
ATOM 1284 C C . SER A 1 169 ? -4.989 -2.108 30.361 1.00 88.50 169 SER A C 1
ATOM 1286 O O . SER A 1 169 ? -4.407 -2.945 29.664 1.00 88.50 169 SER A O 1
ATOM 1288 N N . ILE A 1 170 ? -5.743 -1.151 29.817 1.00 87.69 170 ILE A N 1
ATOM 1289 C CA . ILE A 1 170 ? -5.961 -1.040 28.369 1.00 87.69 170 ILE A CA 1
ATOM 1290 C C . ILE A 1 170 ? -4.642 -0.905 27.592 1.00 87.69 170 ILE A C 1
ATOM 1292 O O . ILE A 1 170 ? -4.485 -1.504 26.529 1.00 87.69 170 ILE A O 1
ATOM 1296 N N . SER A 1 171 ? -3.669 -0.178 28.148 1.00 88.06 171 SER A N 1
ATOM 1297 C CA . SER A 1 171 ? -2.355 0.033 27.537 1.00 88.06 171 SER A CA 1
ATOM 1298 C C . SER A 1 171 ? -1.547 -1.259 27.464 1.00 88.06 171 SER A C 1
ATOM 1300 O O . SER A 1 171 ? -0.972 -1.551 26.420 1.00 88.06 171 SER A O 1
ATOM 1302 N N . VAL A 1 172 ? -1.561 -2.073 28.527 1.00 90.12 172 VAL A N 1
ATOM 1303 C CA . VAL A 1 172 ? -0.859 -3.368 28.555 1.00 90.12 172 VAL A CA 1
ATOM 1304 C C . VAL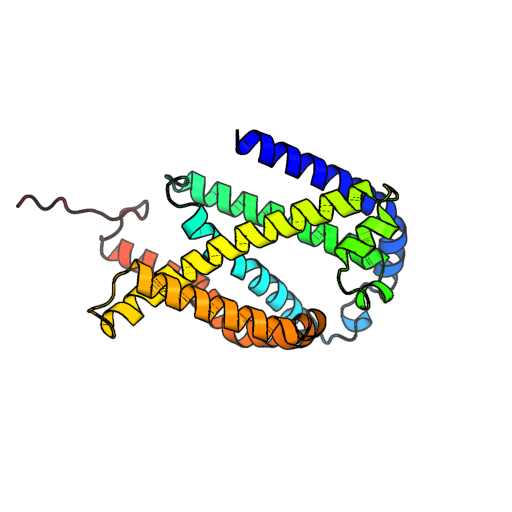 A 1 172 ? -1.473 -4.339 27.548 1.00 90.12 172 VAL A C 1
ATOM 1306 O O . VAL A 1 172 ? -0.747 -4.992 26.800 1.00 90.12 172 VAL A O 1
ATOM 1309 N N . ARG A 1 173 ? -2.809 -4.387 27.452 1.00 89.25 173 ARG A N 1
ATOM 1310 C CA . ARG A 1 173 ? -3.506 -5.217 26.456 1.00 89.25 173 ARG A CA 1
ATOM 1311 C C . ARG A 1 173 ? -3.149 -4.824 25.023 1.00 89.25 173 ARG A C 1
ATOM 1313 O O . ARG A 1 173 ? -2.832 -5.694 24.216 1.00 89.25 173 ARG A O 1
ATOM 1320 N N . LYS A 1 174 ? -3.164 -3.525 24.706 1.00 91.31 174 LYS A N 1
ATOM 1321 C CA . LYS A 1 174 ? -2.795 -3.026 23.370 1.00 91.31 174 LYS A CA 1
ATOM 1322 C C . LYS A 1 174 ? -1.326 -3.277 23.047 1.00 91.31 174 LYS A C 1
ATOM 1324 O O . LYS A 1 174 ? -1.022 -3.680 21.932 1.00 91.31 174 LYS A O 1
ATOM 1329 N N . PHE A 1 175 ? -0.432 -3.089 24.014 1.00 92.19 175 PHE A N 1
ATOM 1330 C CA . PHE A 1 175 ? 0.991 -3.366 23.842 1.00 92.19 175 PHE A CA 1
ATOM 1331 C C . PHE A 1 175 ? 1.252 -4.843 23.519 1.00 92.19 175 PHE A C 1
ATOM 1333 O O . PHE A 1 175 ? 1.970 -5.151 22.571 1.00 92.19 175 PHE A O 1
ATOM 1340 N N . LEU A 1 176 ? 0.599 -5.758 24.240 1.00 92.81 176 LEU A N 1
ATOM 1341 C CA . LEU A 1 176 ? 0.722 -7.194 23.994 1.00 92.81 176 LEU A CA 1
ATOM 1342 C C . LEU A 1 176 ? 0.201 -7.590 22.604 1.00 92.81 176 LEU A C 1
ATOM 1344 O O . LEU A 1 176 ? 0.865 -8.342 21.895 1.00 92.81 176 LEU A O 1
ATOM 1348 N N . ILE A 1 177 ? -0.947 -7.047 22.182 1.00 93.06 177 ILE A N 1
ATOM 1349 C CA . ILE A 1 177 ? -1.486 -7.276 20.831 1.00 93.06 177 ILE A CA 1
ATOM 1350 C C . ILE A 1 177 ? -0.516 -6.753 19.762 1.00 93.06 177 ILE A C 1
ATOM 1352 O O . ILE A 1 177 ? -0.259 -7.455 18.785 1.00 93.06 177 ILE A O 1
ATOM 1356 N N . ALA A 1 178 ? 0.051 -5.559 19.957 1.00 92.88 178 ALA A N 1
ATOM 1357 C CA . ALA A 1 178 ? 1.011 -4.973 19.026 1.00 92.88 178 ALA A CA 1
ATOM 1358 C C . ALA A 1 178 ? 2.272 -5.837 18.883 1.00 92.88 178 ALA A C 1
ATOM 1360 O O . ALA A 1 178 ? 2.687 -6.104 17.759 1.00 92.88 178 ALA A O 1
ATOM 1361 N N . ILE A 1 179 ? 2.848 -6.318 19.992 1.00 94.25 179 ILE A N 1
ATOM 1362 C CA . ILE A 1 179 ? 4.027 -7.199 19.957 1.00 94.25 179 ILE A CA 1
ATOM 1363 C C . ILE A 1 179 ? 3.723 -8.484 19.198 1.00 94.25 179 ILE A C 1
ATOM 1365 O O . ILE A 1 179 ? 4.475 -8.846 18.298 1.00 94.25 179 ILE A O 1
ATOM 1369 N N . ILE A 1 180 ? 2.625 -9.166 19.536 1.00 93.56 180 ILE A N 1
ATOM 1370 C CA . ILE A 1 180 ? 2.249 -10.419 18.867 1.00 93.56 180 ILE A CA 1
ATOM 1371 C C . ILE A 1 180 ? 2.081 -10.180 17.367 1.00 93.56 180 ILE A C 1
ATOM 1373 O O . ILE A 1 180 ? 2.583 -10.954 16.557 1.00 93.56 180 ILE A O 1
ATOM 1377 N N . PHE A 1 181 ? 1.420 -9.086 16.993 1.00 92.19 181 PHE A N 1
ATOM 1378 C CA . PHE A 1 181 ? 1.215 -8.738 15.597 1.00 92.19 181 PHE A CA 1
ATOM 1379 C C . PHE A 1 181 ? 2.536 -8.451 14.864 1.00 92.19 181 PHE A C 1
ATOM 1381 O O . PHE A 1 181 ? 2.759 -8.985 13.780 1.00 92.19 181 PHE A O 1
ATOM 1388 N N . VAL A 1 182 ? 3.444 -7.676 15.465 1.00 91.00 182 VAL A N 1
ATOM 1389 C CA . VAL A 1 182 ? 4.775 -7.408 14.895 1.00 91.00 182 VAL A CA 1
ATOM 1390 C C . VAL A 1 182 ? 5.574 -8.699 14.741 1.00 91.00 182 VAL A C 1
ATOM 1392 O O . VAL A 1 182 ? 6.185 -8.900 13.698 1.00 91.00 182 VAL A O 1
ATOM 1395 N N . LEU A 1 183 ? 5.532 -9.603 15.723 1.00 92.38 183 LEU A N 1
ATOM 1396 C CA . LEU A 1 183 ? 6.203 -10.900 15.624 1.00 92.38 183 LEU A CA 1
ATOM 1397 C C . LEU A 1 183 ? 5.664 -11.719 14.447 1.00 92.38 183 LEU A C 1
ATOM 1399 O O . LEU A 1 183 ? 6.457 -12.212 13.650 1.00 92.38 183 LEU A O 1
ATOM 1403 N N . ILE A 1 184 ? 4.339 -11.811 14.287 1.00 90.50 184 ILE A N 1
ATOM 1404 C CA . ILE A 1 184 ? 3.715 -12.510 13.151 1.00 90.50 184 ILE A CA 1
ATOM 1405 C C . ILE A 1 184 ? 4.190 -11.914 11.820 1.00 90.50 184 ILE A C 1
ATOM 1407 O O . ILE A 1 184 ? 4.574 -12.660 10.922 1.00 90.50 184 ILE A O 1
ATOM 1411 N N . CYS A 1 185 ? 4.215 -10.585 11.699 1.00 87.56 185 CYS A N 1
ATOM 1412 C CA . CYS A 1 185 ? 4.692 -9.904 10.494 1.00 87.56 185 CYS A CA 1
ATOM 1413 C C . CYS A 1 185 ? 6.182 -10.162 10.225 1.00 87.56 185 CYS A C 1
ATOM 1415 O O . CYS A 1 185 ? 6.558 -10.430 9.087 1.00 87.56 185 CYS A O 1
ATOM 1417 N N . THR A 1 186 ? 7.027 -10.132 11.258 1.00 87.62 186 THR A N 1
ATOM 1418 C CA . THR A 1 186 ? 8.467 -10.402 11.139 1.00 87.62 186 THR A CA 1
ATOM 1419 C C . THR A 1 186 ? 8.730 -11.838 10.695 1.00 87.62 186 THR A C 1
ATOM 1421 O O . THR A 1 186 ? 9.516 -12.056 9.775 1.00 87.62 186 THR A O 1
ATOM 1424 N N . PHE A 1 187 ? 8.035 -12.819 11.280 1.00 86.94 187 PHE A N 1
ATOM 1425 C CA . PHE A 1 187 ? 8.124 -14.208 10.825 1.00 86.94 187 PHE A CA 1
ATOM 1426 C C . PHE A 1 187 ? 7.585 -14.370 9.401 1.00 86.94 187 PHE A C 1
ATOM 1428 O O . PHE A 1 187 ? 8.219 -15.035 8.587 1.00 86.94 187 PHE A O 1
ATOM 1435 N N . GLY A 1 188 ? 6.472 -13.716 9.058 1.00 81.62 188 GLY A N 1
ATOM 1436 C CA . GLY A 1 188 ? 5.927 -13.722 7.698 1.00 81.62 188 GLY A CA 1
ATOM 1437 C C . GLY A 1 188 ? 6.894 -13.152 6.656 1.00 81.62 188 GLY A C 1
ATOM 1438 O O . GLY A 1 188 ? 7.005 -13.700 5.563 1.00 81.62 188 GLY A O 1
ATOM 1439 N N . SER A 1 189 ? 7.650 -12.109 7.011 1.00 80.88 189 SER A N 1
ATOM 1440 C CA . SER A 1 189 ? 8.655 -11.484 6.139 1.00 80.88 189 SER A CA 1
ATOM 1441 C C . SER A 1 189 ? 9.774 -12.450 5.721 1.00 80.88 189 SER A C 1
ATOM 1443 O O . SER A 1 189 ? 10.308 -12.342 4.618 1.00 80.88 189 SER A O 1
ATOM 1445 N N . SER A 1 190 ? 10.084 -13.459 6.548 1.00 81.25 190 SER A N 1
ATOM 1446 C CA . SER A 1 190 ? 11.123 -14.457 6.241 1.00 81.25 190 SER A CA 1
ATOM 1447 C C . SER A 1 190 ? 10.812 -15.341 5.023 1.00 81.25 190 SER A C 1
ATOM 1449 O O . SER A 1 190 ? 11.718 -15.959 4.473 1.00 81.25 190 SER A O 1
ATOM 1451 N N . LEU A 1 191 ? 9.555 -15.375 4.560 1.00 78.31 191 LEU A N 1
ATOM 1452 C CA . LEU A 1 191 ? 9.136 -16.140 3.380 1.00 78.31 191 LEU A CA 1
ATOM 1453 C C . LEU A 1 191 ? 9.572 -15.495 2.050 1.00 78.31 191 LEU A C 1
ATOM 1455 O O . LEU A 1 191 ? 9.551 -16.166 1.015 1.00 78.31 191 LEU A O 1
ATOM 1459 N N . GLY A 1 192 ? 9.990 -14.224 2.074 1.00 72.62 192 GLY A N 1
ATOM 1460 C CA . GLY A 1 192 ? 10.425 -13.461 0.903 1.00 72.62 192 GLY A CA 1
ATOM 1461 C C . GLY A 1 192 ? 9.267 -12.821 0.129 1.00 72.62 192 GLY A C 1
ATOM 1462 O O . GLY A 1 192 ? 8.206 -13.421 -0.063 1.00 72.62 192 GLY A O 1
ATOM 1463 N N . LEU A 1 193 ? 9.480 -11.590 -0.348 1.00 71.44 193 LEU A N 1
ATOM 1464 C CA . LEU A 1 193 ? 8.448 -10.774 -0.999 1.00 71.44 193 LEU A CA 1
ATOM 1465 C C . LEU A 1 193 ? 7.831 -11.472 -2.222 1.00 71.44 193 LEU A C 1
ATOM 1467 O O . LEU A 1 193 ? 6.608 -11.528 -2.345 1.00 71.44 193 LEU A O 1
ATOM 1471 N N . ILE A 1 194 ? 8.659 -12.064 -3.089 1.00 69.62 194 ILE A N 1
ATOM 1472 C CA . ILE A 1 194 ? 8.190 -12.718 -4.321 1.00 69.62 194 ILE A CA 1
ATOM 1473 C C . ILE A 1 194 ? 7.312 -13.941 -4.022 1.00 69.62 194 ILE A C 1
ATOM 1475 O O . ILE A 1 194 ? 6.296 -14.142 -4.686 1.00 69.62 194 ILE A O 1
ATOM 1479 N N . ASN A 1 195 ? 7.627 -14.728 -2.989 1.00 76.62 195 ASN A N 1
ATOM 1480 C CA . ASN A 1 195 ? 6.793 -15.870 -2.598 1.00 76.62 195 ASN A CA 1
ATOM 1481 C C . ASN A 1 195 ? 5.457 -15.424 -1.995 1.00 76.62 195 ASN A C 1
ATOM 1483 O O . ASN A 1 195 ? 4.423 -16.041 -2.265 1.00 76.62 195 ASN A O 1
ATOM 1487 N N . ILE A 1 196 ? 5.462 -14.337 -1.217 1.00 76.62 196 ILE A N 1
ATOM 1488 C CA . ILE A 1 196 ? 4.236 -13.733 -0.684 1.00 76.62 196 ILE A CA 1
ATOM 1489 C C . ILE A 1 196 ? 3.348 -13.240 -1.832 1.00 76.62 196 ILE A C 1
ATOM 1491 O O . ILE A 1 196 ? 2.141 -13.466 -1.799 1.00 76.62 196 ILE A O 1
ATOM 1495 N N . ILE A 1 197 ? 3.920 -12.629 -2.870 1.00 72.25 197 ILE A N 1
ATOM 1496 C CA . ILE A 1 197 ? 3.156 -12.208 -4.051 1.00 72.25 197 ILE A CA 1
ATOM 1497 C C . ILE A 1 197 ? 2.627 -13.434 -4.804 1.00 72.25 197 ILE A C 1
ATOM 1499 O O . ILE A 1 197 ? 1.431 -13.536 -5.059 1.00 72.25 197 ILE A O 1
ATOM 1503 N N . LYS A 1 198 ? 3.490 -14.406 -5.112 1.00 71.88 198 LYS A N 1
ATOM 1504 C CA . LYS A 1 198 ? 3.134 -15.565 -5.942 1.00 71.88 198 LYS A CA 1
ATOM 1505 C C . LYS A 1 198 ? 2.062 -16.456 -5.311 1.00 71.88 198 LYS A C 1
ATOM 1507 O O . LYS A 1 198 ? 1.136 -16.874 -6.000 1.00 71.88 198 LYS A O 1
ATOM 1512 N N . TYR A 1 199 ? 2.184 -16.757 -4.019 1.00 77.62 199 TYR A N 1
ATOM 1513 C CA . TYR A 1 199 ? 1.290 -17.698 -3.332 1.00 77.62 199 TYR A CA 1
ATOM 1514 C C . TYR A 1 199 ? 0.336 -17.006 -2.364 1.00 77.62 199 TYR A C 1
ATOM 1516 O O . TYR A 1 199 ? -0.838 -17.371 -2.270 1.00 77.62 199 TYR A O 1
ATOM 1524 N N . GLY A 1 200 ? 0.822 -15.985 -1.660 1.00 74.56 200 GLY A N 1
ATOM 1525 C CA . GLY A 1 200 ? 0.021 -15.248 -0.694 1.00 74.56 200 GLY A CA 1
ATOM 1526 C C . GLY A 1 200 ? -1.102 -14.475 -1.368 1.00 74.56 200 GLY A C 1
ATOM 1527 O O . GLY A 1 200 ? -2.225 -14.527 -0.882 1.00 74.56 200 GLY A O 1
ATOM 1528 N N . TYR A 1 201 ? -0.867 -13.809 -2.504 1.00 76.50 201 TYR A N 1
ATOM 1529 C CA . TYR A 1 201 ? -1.884 -12.908 -3.058 1.00 76.50 201 TYR A CA 1
ATOM 1530 C C . TYR A 1 201 ? -3.126 -13.644 -3.568 1.00 76.50 201 TYR A C 1
ATOM 1532 O O . TYR A 1 201 ? -4.254 -13.258 -3.245 1.00 76.50 201 TYR A O 1
ATOM 1540 N N . GLY A 1 202 ? -2.944 -14.760 -4.273 1.00 75.31 202 GLY A N 1
ATOM 1541 C CA . GLY A 1 202 ? -4.064 -15.613 -4.675 1.00 75.31 202 GLY A CA 1
ATOM 1542 C C . GLY A 1 202 ? -4.815 -16.188 -3.467 1.00 75.31 202 GLY A C 1
ATOM 1543 O O . GLY A 1 202 ? -6.039 -16.082 -3.392 1.00 75.31 202 GLY A O 1
ATOM 1544 N N . GLY A 1 203 ? -4.084 -16.727 -2.483 1.00 77.88 203 GLY A N 1
ATOM 1545 C CA . GLY A 1 203 ? -4.667 -17.306 -1.267 1.00 77.88 203 GLY A CA 1
ATOM 1546 C C . GLY A 1 203 ? -5.439 -16.288 -0.423 1.00 77.88 203 GLY A C 1
ATOM 1547 O O . GLY A 1 203 ? -6.591 -16.525 -0.053 1.00 77.88 203 GLY A O 1
ATOM 1548 N N . PHE A 1 204 ? -4.845 -15.118 -0.183 1.00 75.69 204 PHE A N 1
ATOM 1549 C CA . PHE A 1 204 ? -5.510 -14.017 0.505 1.00 75.69 204 PHE A CA 1
ATOM 1550 C C . PHE A 1 204 ? -6.738 -13.552 -0.267 1.00 75.69 204 PHE A C 1
ATOM 1552 O O . PHE A 1 204 ? -7.768 -13.350 0.356 1.00 75.69 204 PHE A O 1
ATOM 1559 N N . THR A 1 205 ? -6.699 -13.459 -1.597 1.00 80.00 205 THR A N 1
ATOM 1560 C CA . THR A 1 205 ? -7.889 -13.074 -2.377 1.00 80.00 205 THR A CA 1
ATOM 1561 C C . THR A 1 205 ? -9.049 -14.044 -2.165 1.00 80.00 205 THR A C 1
ATOM 1563 O O . THR A 1 205 ? -10.176 -13.603 -1.958 1.00 80.00 205 THR A O 1
ATOM 1566 N N . MET A 1 206 ? -8.792 -15.355 -2.166 1.00 80.81 206 MET A N 1
ATOM 1567 C CA . MET A 1 206 ? -9.853 -16.354 -1.991 1.00 80.81 206 MET A CA 1
ATOM 1568 C C . MET A 1 206 ? -10.503 -16.301 -0.604 1.00 80.81 206 MET A C 1
ATOM 1570 O O . MET A 1 206 ? -11.702 -16.535 -0.485 1.00 80.81 206 MET A O 1
ATOM 1574 N N . ILE A 1 207 ? -9.729 -15.988 0.439 1.00 81.44 207 ILE A N 1
ATOM 1575 C CA . ILE A 1 207 ? -10.215 -15.965 1.827 1.00 81.44 207 ILE A CA 1
ATOM 1576 C C . ILE A 1 207 ? -10.748 -14.578 2.200 1.00 81.44 207 ILE A C 1
ATOM 1578 O O . ILE A 1 207 ? -11.875 -14.426 2.667 1.00 81.44 207 ILE A O 1
ATOM 1582 N N . VAL A 1 208 ? -9.925 -13.552 2.001 1.00 75.81 208 VAL A N 1
ATOM 1583 C CA . VAL A 1 208 ? -10.190 -12.162 2.387 1.00 75.81 208 VAL A CA 1
ATOM 1584 C C . VAL A 1 208 ? -11.186 -11.515 1.434 1.00 75.81 208 VAL A C 1
ATOM 1586 O O . VAL A 1 208 ? -12.042 -10.765 1.891 1.00 75.81 208 VAL A O 1
ATOM 1589 N N . GLY A 1 209 ? -11.139 -11.833 0.137 1.00 77.75 209 GLY A N 1
ATOM 1590 C CA . GLY A 1 209 ? -12.034 -11.263 -0.873 1.00 77.75 209 GLY A CA 1
ATOM 1591 C C . GLY A 1 209 ? -13.509 -11.378 -0.483 1.00 77.75 209 GLY A C 1
ATOM 1592 O O . GLY A 1 209 ? -14.150 -10.343 -0.318 1.00 77.75 209 GLY A O 1
ATOM 1593 N N . PRO A 1 210 ? -14.055 -12.584 -0.234 1.00 79.06 210 PRO A N 1
ATOM 1594 C CA . PRO A 1 210 ? -15.437 -12.741 0.220 1.00 79.06 210 PRO A CA 1
ATOM 1595 C C . PRO A 1 210 ? -15.717 -12.036 1.554 1.00 79.06 210 PRO A C 1
ATOM 1597 O O . PRO A 1 210 ? -16.740 -11.369 1.697 1.00 79.06 210 PRO A O 1
ATOM 1600 N N . VAL A 1 211 ? -14.798 -12.133 2.519 1.00 79.75 211 VAL A N 1
ATOM 1601 C CA . VAL A 1 211 ? -14.955 -11.536 3.858 1.00 79.75 211 VAL A CA 1
ATOM 1602 C C . VAL A 1 211 ? -14.973 -10.005 3.817 1.00 79.75 211 VAL A C 1
ATOM 1604 O O . VAL A 1 211 ? -15.597 -9.390 4.676 1.00 79.75 211 VAL A O 1
ATOM 1607 N N . MET A 1 212 ? -14.337 -9.384 2.826 1.00 75.00 212 MET A N 1
ATOM 1608 C CA . MET A 1 212 ? -14.296 -7.927 2.661 1.00 75.00 212 MET A CA 1
ATOM 1609 C C . MET A 1 212 ? -15.388 -7.425 1.710 1.00 75.00 212 MET A C 1
ATOM 1611 O O . MET A 1 212 ? -16.093 -6.465 2.022 1.00 75.00 212 MET A O 1
ATOM 1615 N N . LEU A 1 213 ? -15.570 -8.089 0.564 1.00 77.44 213 LEU A N 1
ATOM 1616 C CA . LEU A 1 213 ? -16.515 -7.681 -0.477 1.00 77.44 213 LEU A CA 1
ATOM 1617 C C . LEU A 1 213 ? -17.969 -7.898 -0.053 1.00 77.44 213 LEU A C 1
ATOM 1619 O O . LEU A 1 213 ? -18.796 -7.017 -0.278 1.00 77.44 213 LEU A O 1
ATOM 1623 N N . ILE A 1 214 ? -18.300 -9.029 0.587 1.00 78.38 214 ILE A N 1
ATOM 1624 C CA . ILE A 1 214 ? -19.692 -9.337 0.958 1.00 78.38 214 ILE A CA 1
ATOM 1625 C C . ILE A 1 214 ? -20.227 -8.316 1.971 1.00 78.38 214 ILE A C 1
ATOM 1627 O O . ILE A 1 214 ? -21.305 -7.767 1.732 1.00 78.38 214 ILE A O 1
ATOM 1631 N N . PRO A 1 215 ? -19.516 -7.976 3.067 1.00 76.94 215 PRO A N 1
ATOM 1632 C CA . PRO A 1 215 ? -20.006 -6.946 3.968 1.00 76.94 215 PRO A CA 1
ATOM 1633 C C . PRO A 1 215 ? -20.125 -5.577 3.311 1.00 76.94 215 PRO A C 1
ATOM 1635 O O . PRO A 1 215 ? -21.081 -4.866 3.605 1.00 76.94 215 PRO A O 1
ATOM 1638 N N . LEU A 1 216 ? -19.199 -5.214 2.421 1.00 75.81 216 LEU A N 1
ATOM 1639 C CA . LEU A 1 216 ? -19.218 -3.904 1.780 1.00 75.81 216 LEU A CA 1
ATOM 1640 C C . LEU A 1 216 ? -20.360 -3.762 0.762 1.00 75.81 216 LEU A C 1
ATOM 1642 O O . LEU A 1 216 ? -21.015 -2.724 0.730 1.00 75.81 216 LEU A O 1
ATOM 1646 N N . ILE A 1 217 ? -20.606 -4.791 -0.050 1.00 79.62 217 ILE A N 1
ATOM 1647 C CA . ILE A 1 217 ? -21.589 -4.752 -1.143 1.00 79.62 217 ILE A CA 1
ATOM 1648 C C . ILE A 1 217 ? -22.990 -5.119 -0.646 1.00 79.62 217 ILE A C 1
ATOM 1650 O O . ILE A 1 217 ? -23.978 -4.568 -1.123 1.00 79.62 217 ILE A O 1
ATOM 1654 N N . VAL A 1 218 ? -23.093 -6.038 0.317 1.00 81.38 218 VAL A N 1
ATOM 1655 C CA . VAL A 1 218 ? -24.377 -6.601 0.755 1.00 81.38 218 VAL A CA 1
ATOM 1656 C C . VAL A 1 218 ? -24.737 -6.121 2.156 1.00 81.38 218 VAL A C 1
ATOM 1658 O O . VAL A 1 218 ? -25.754 -5.452 2.333 1.00 81.38 218 VAL A O 1
ATOM 1661 N N . SER A 1 219 ? -23.915 -6.419 3.166 1.00 78.06 219 SER A N 1
ATOM 1662 C CA . SER A 1 219 ? -24.317 -6.230 4.569 1.00 78.06 219 SER A CA 1
ATOM 1663 C C . SER A 1 219 ? -24.445 -4.764 4.983 1.00 78.06 219 SER A C 1
ATOM 1665 O O . SER A 1 219 ? -25.378 -4.418 5.707 1.00 78.06 219 SER A O 1
ATOM 1667 N N . VAL A 1 220 ? -23.523 -3.897 4.553 1.00 81.31 220 VAL A N 1
ATOM 1668 C CA . VAL A 1 220 ? -23.527 -2.467 4.894 1.00 81.31 220 VAL A CA 1
ATOM 1669 C C . VAL A 1 220 ? -24.700 -1.746 4.219 1.00 81.31 220 VAL A C 1
ATOM 1671 O O . VAL A 1 220 ? -25.470 -1.122 4.950 1.00 81.31 220 VAL A O 1
ATOM 1674 N N . PRO A 1 221 ? -24.931 -1.864 2.894 1.00 83.56 221 PRO A N 1
ATOM 1675 C CA . PRO A 1 221 ? -26.104 -1.267 2.256 1.00 83.56 221 PRO A CA 1
ATOM 1676 C C . PRO A 1 221 ? -27.422 -1.807 2.812 1.00 83.56 221 PRO A C 1
ATOM 1678 O O . PRO A 1 221 ? -28.325 -1.025 3.102 1.00 83.56 221 PRO A O 1
ATOM 1681 N N . TYR A 1 222 ? -27.516 -3.123 3.041 1.00 84.94 222 TYR A N 1
ATOM 1682 C CA . TYR A 1 222 ? -28.699 -3.734 3.647 1.00 84.94 222 TYR A CA 1
ATOM 1683 C C . TYR A 1 222 ? -28.988 -3.167 5.041 1.00 84.94 222 TYR A C 1
ATOM 1685 O O . TYR A 1 222 ? -30.125 -2.805 5.342 1.00 84.94 222 TYR A O 1
ATOM 1693 N N . ARG A 1 223 ? -27.961 -3.048 5.891 1.00 82.88 223 ARG A N 1
ATOM 1694 C CA . ARG A 1 223 ? -28.112 -2.502 7.242 1.00 82.88 223 ARG A CA 1
ATOM 1695 C C . ARG A 1 223 ? -28.464 -1.018 7.223 1.00 82.88 223 ARG A C 1
ATOM 1697 O O . ARG A 1 223 ? -29.340 -0.618 7.972 1.00 82.88 223 ARG A O 1
ATOM 1704 N N . LEU A 1 224 ? -27.859 -0.226 6.338 1.00 83.19 224 LEU A N 1
ATOM 1705 C CA . LEU A 1 224 ? -28.211 1.188 6.162 1.00 83.19 224 LEU A CA 1
ATOM 1706 C C . LEU A 1 224 ? -29.665 1.363 5.706 1.00 83.19 224 LEU A C 1
ATOM 1708 O O . LEU A 1 224 ? -30.366 2.235 6.213 1.00 83.19 224 LEU A O 1
ATOM 1712 N N . TRP A 1 225 ? -30.130 0.525 4.777 1.00 83.25 225 TRP A N 1
ATOM 1713 C CA . TRP A 1 225 ? -31.524 0.523 4.334 1.00 83.25 225 TRP A CA 1
ATOM 1714 C C . TRP A 1 225 ? -32.482 0.126 5.464 1.00 83.25 225 TRP A C 1
ATOM 1716 O O . TRP A 1 225 ? -33.494 0.795 5.677 1.00 83.25 225 TRP A O 1
ATOM 1726 N N . LYS A 1 226 ? -32.144 -0.925 6.220 1.00 86.19 226 LYS A N 1
ATOM 1727 C CA . LYS A 1 226 ? -32.936 -1.389 7.362 1.00 86.19 226 LYS A CA 1
ATOM 1728 C C . LYS A 1 226 ? -33.000 -0.337 8.473 1.00 86.19 226 LYS A C 1
ATOM 1730 O O . LYS A 1 226 ? -34.091 0.020 8.889 1.00 86.19 226 LYS A O 1
ATOM 1735 N N . ASP A 1 227 ? -31.862 0.206 8.896 1.00 85.50 227 ASP A N 1
ATOM 1736 C CA . ASP A 1 227 ? -31.780 1.191 9.981 1.00 85.50 227 ASP A CA 1
ATOM 1737 C C . ASP A 1 227 ? -32.497 2.511 9.607 1.00 85.50 227 ASP A C 1
ATOM 1739 O O . ASP A 1 227 ? -33.039 3.195 10.478 1.00 85.50 227 ASP A O 1
ATOM 1743 N N . LYS A 1 228 ? -32.567 2.849 8.308 1.00 81.56 228 LYS A N 1
ATOM 1744 C CA . LYS A 1 228 ? -33.404 3.944 7.786 1.00 81.56 228 LYS A CA 1
ATOM 1745 C C . LYS A 1 228 ? -34.898 3.613 7.861 1.00 81.56 228 LYS A C 1
ATOM 1747 O O . LYS A 1 228 ? -35.688 4.448 8.288 1.00 81.56 228 LYS A O 1
ATOM 1752 N N . LYS A 1 229 ? -35.297 2.398 7.469 1.00 83.38 229 LYS A N 1
ATOM 1753 C CA . LYS A 1 229 ? -36.693 1.935 7.568 1.00 83.38 229 LYS A CA 1
ATOM 1754 C C . LYS A 1 229 ? -37.171 1.862 9.022 1.00 83.38 229 LYS A C 1
ATOM 1756 O O . LYS A 1 229 ? -38.316 2.201 9.301 1.00 83.38 229 LYS A O 1
ATOM 1761 N N . ASP A 1 230 ? -36.283 1.470 9.929 1.00 84.38 230 ASP A N 1
ATOM 1762 C CA . ASP A 1 230 ? -36.542 1.359 11.365 1.00 84.38 230 ASP A CA 1
ATOM 1763 C C . ASP A 1 230 ? -36.530 2.734 12.075 1.00 84.38 230 ASP A C 1
ATOM 1765 O O . ASP A 1 230 ? -36.744 2.809 13.285 1.00 84.38 230 ASP A O 1
ATOM 1769 N N . GLY A 1 231 ? -36.286 3.834 11.346 1.00 79.12 231 GLY A N 1
ATOM 1770 C CA . GLY A 1 231 ? -36.299 5.200 11.883 1.00 79.12 231 GLY A CA 1
ATOM 1771 C C . GLY A 1 231 ? -35.157 5.502 12.857 1.00 79.12 231 GLY A C 1
ATOM 1772 O O . GLY A 1 231 ? -35.244 6.448 13.635 1.00 79.12 231 GLY A O 1
ATOM 1773 N N . ILE A 1 232 ? -34.095 4.692 12.847 1.00 78.94 232 ILE A N 1
ATOM 1774 C CA . ILE A 1 232 ? -32.878 4.902 13.648 1.00 78.94 232 ILE A CA 1
ATOM 1775 C C . ILE A 1 232 ? -31.978 5.942 12.966 1.00 78.94 232 ILE A C 1
ATOM 1777 O O . ILE A 1 232 ? -31.250 6.686 13.628 1.00 78.94 232 ILE A O 1
ATOM 1781 N N . LEU A 1 233 ? -32.038 5.985 11.634 1.00 79.00 233 LEU A N 1
ATOM 1782 C CA . LEU A 1 233 ? -31.295 6.899 10.781 1.00 79.00 233 LEU A CA 1
ATOM 1783 C C . LEU A 1 233 ? -32.247 7.856 10.053 1.00 79.00 233 LEU A C 1
ATOM 1785 O O . LEU A 1 233 ? -33.289 7.433 9.556 1.00 79.00 233 LEU A O 1
ATOM 1789 N N . ASP A 1 234 ? -31.872 9.130 9.958 1.00 75.12 234 ASP A N 1
ATOM 1790 C CA . ASP A 1 234 ? -32.596 10.117 9.146 1.00 75.12 234 ASP A CA 1
ATOM 1791 C C . ASP A 1 234 ? -32.347 9.931 7.627 1.00 75.12 234 ASP A C 1
ATOM 1793 O O . ASP A 1 234 ? -31.627 9.029 7.184 1.00 75.12 234 ASP A O 1
ATOM 1797 N N . GLU A 1 235 ? -32.922 10.804 6.789 1.00 72.75 235 GLU A N 1
ATOM 1798 C CA . GLU A 1 235 ? -32.690 10.777 5.334 1.00 72.75 235 GLU A CA 1
ATOM 1799 C C . GLU A 1 235 ? -31.219 10.965 4.936 1.00 72.75 235 GLU A C 1
ATOM 1801 O O . GLU A 1 235 ? -30.799 10.484 3.881 1.00 72.75 235 GLU A O 1
ATOM 1806 N N . ASN A 1 236 ? -30.431 11.593 5.810 1.00 71.12 236 ASN A N 1
ATOM 1807 C CA . ASN A 1 236 ? -28.999 11.812 5.672 1.00 71.12 236 ASN A CA 1
ATOM 1808 C C . ASN A 1 236 ? -28.173 10.710 6.357 1.00 71.12 236 ASN A C 1
ATOM 1810 O O . ASN A 1 236 ? -26.975 10.900 6.573 1.00 71.12 236 ASN A O 1
ATOM 1814 N N . TYR A 1 237 ? -28.770 9.558 6.681 1.00 67.19 237 TYR A N 1
ATOM 1815 C CA . TYR A 1 237 ? -28.162 8.431 7.393 1.00 67.19 237 TYR A CA 1
ATOM 1816 C C . TYR A 1 237 ? -27.366 8.842 8.648 1.00 67.19 237 TYR A C 1
ATOM 1818 O O . TYR A 1 237 ? -26.306 8.274 8.937 1.00 67.19 237 TYR A O 1
ATOM 1826 N N . THR A 1 238 ? -27.823 9.871 9.355 1.00 71.81 238 THR A N 1
ATOM 1827 C CA . THR A 1 238 ? -27.322 10.286 10.666 1.00 71.81 238 THR A CA 1
ATOM 1828 C C . THR A 1 238 ? -28.166 9.642 11.760 1.00 71.81 238 THR A C 1
ATOM 1830 O O . THR A 1 238 ? -29.377 9.493 11.608 1.00 71.81 238 THR A O 1
ATOM 1833 N N . LEU A 1 239 ? -27.522 9.210 12.851 1.00 73.94 239 LEU A N 1
ATOM 1834 C CA . LEU A 1 239 ? -28.224 8.622 13.994 1.00 73.94 239 LEU A CA 1
ATOM 1835 C C . LEU A 1 239 ? -29.168 9.658 14.593 1.00 73.94 239 LEU A C 1
ATOM 1837 O O . LEU A 1 239 ? -28.726 10.725 15.018 1.00 73.94 239 LEU A O 1
ATOM 1841 N N . ILE A 1 240 ? -30.449 9.312 14.677 1.00 72.62 240 ILE A N 1
ATOM 1842 C CA . ILE A 1 240 ? -31.424 10.108 15.409 1.00 72.62 240 ILE A CA 1
ATOM 1843 C C . ILE A 1 240 ? -31.164 9.851 16.892 1.00 72.62 240 ILE A C 1
ATOM 1845 O O . ILE A 1 240 ? -31.716 8.933 17.501 1.00 72.62 240 ILE A O 1
ATOM 1849 N N . THR A 1 241 ? -30.264 10.630 17.491 1.00 59.56 241 THR A N 1
ATOM 1850 C CA . THR A 1 241 ? -30.139 10.668 18.946 1.00 59.56 241 THR A CA 1
ATOM 1851 C C . THR A 1 241 ? -31.446 11.219 19.492 1.00 59.56 241 THR A C 1
ATOM 1853 O O . THR A 1 241 ? -31.665 12.428 19.472 1.00 59.56 241 THR A O 1
ATOM 1856 N N . LYS A 1 242 ? -32.329 10.340 19.979 1.00 50.34 242 LYS A N 1
ATOM 1857 C CA . LYS A 1 242 ? -33.358 10.756 20.929 1.00 50.34 242 LYS A CA 1
ATOM 1858 C C . LYS A 1 242 ? -32.611 11.311 22.133 1.00 50.34 242 LYS A C 1
ATOM 1860 O O . LYS A 1 242 ? -32.040 10.545 22.907 1.00 50.34 242 LYS A O 1
ATOM 1865 N N . THR A 1 243 ? -32.563 12.630 22.255 1.00 42.22 243 THR A N 1
ATOM 1866 C CA . THR A 1 243 ? -32.201 13.298 23.498 1.00 42.22 243 THR A CA 1
ATOM 1867 C C . THR A 1 243 ? -33.167 12.763 24.547 1.00 42.22 243 THR A C 1
ATOM 1869 O O . THR A 1 243 ? -34.356 13.070 24.533 1.00 42.22 243 THR A O 1
ATOM 1872 N N . SER A 1 244 ? -32.683 11.847 25.378 1.00 35.44 244 SER A N 1
ATOM 1873 C CA . SER A 1 244 ? -33.382 11.426 26.580 1.00 35.44 244 SER A CA 1
ATOM 1874 C C . SER A 1 244 ? -33.350 12.620 27.520 1.00 35.44 244 SER A C 1
ATOM 1876 O O . SER A 1 244 ? -32.367 12.820 28.226 1.00 35.44 244 SER A O 1
ATOM 1878 N N . GLU A 1 245 ? -34.411 13.421 27.515 1.00 35.38 245 GLU A N 1
ATOM 1879 C CA . GLU A 1 245 ? -34.854 14.072 28.741 1.00 35.38 245 GLU A CA 1
ATOM 1880 C 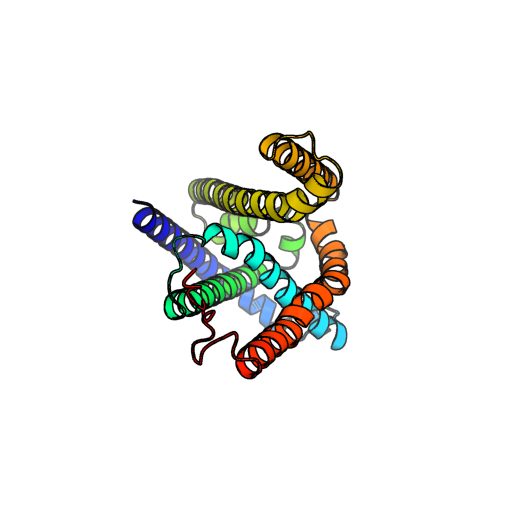C . GLU A 1 245 ? -35.089 12.963 29.772 1.00 35.38 245 GLU A C 1
ATOM 1882 O O . GLU A 1 245 ? -36.072 12.224 29.687 1.00 35.38 245 GLU A O 1
ATOM 1887 N N . ARG A 1 246 ? -34.125 12.786 30.676 1.00 31.00 246 ARG A N 1
ATOM 1888 C CA . ARG A 1 246 ? -34.291 12.241 32.026 1.00 31.00 246 ARG A CA 1
ATOM 1889 C C . ARG A 1 246 ? -33.044 12.520 32.846 1.00 31.00 246 ARG A C 1
ATOM 1891 O O . ARG A 1 246 ? -31.948 12.148 32.373 1.00 31.00 246 ARG A O 1
#

Sequence (246 aa):
MGAIFGIAVLLVCAGVAIICLKNAIPLANNYLEEHISYTSYGFSASQAWFSMLTIVVFFMNGYDACVPASRGVLKTRKDIILQSTVTAVLCAGSTMIFTYIFSAGMPDIMKEDIPTLWAIDTLSNSGNFSKILYAIFAIGAMVSSSVAFIFTVCNRFEPLLAKKWKNSSISVRKFLIAIIFVLICTFGSSLGLINIIKYGYGGFTMIVGPVMLIPLIVSVPYRLWKDKKDGILDENYTLITKTSER

Radius of gyration: 22.23 Å; chains: 1; bounding box: 59×41×64 Å

pLDDT: mean 80.73, std 9.02, range [31.0, 94.25]